Protein AF-A0A381V690-F1 (afdb_monomer)

pLDDT: mean 87.88, std 11.28, range [45.25, 98.5]

Mean predicted aligned error: 13.83 Å

Foldseek 3Di:
DPPDPDWFEFEDADQCVPPFQVVVVVLVVRCVVTQAYEYEHEAAVDQDPVRPDGLVRNVVNVCVVQCVPQPPRYDYDYDYHDDDDDDDPPPVDDDDDDDDDPVSVVRRVVVVCVVVVPDPDDDPAALVNLCVVQVHAFFEEAEAAAAQLCLVVVLVVVQVVCVVVSAQEDEDDLVVCCVDVLVVADPDPVSLLVSLLVLLQVSQVCRSSGYHYRYRDHQQDPVSVVNSCVSNPPRDAYEYRDADPVLSLVRPVPCVNVCVVVVNDPPHYPRNHDRDDDPDGNHYHHRND

Structure (mmCIF, N/CA/C/O backbone):
data_AF-A0A381V690-F1
#
_entry.id   AF-A0A381V690-F1
#
loop_
_atom_site.group_PDB
_atom_site.id
_atom_site.type_symbol
_atom_site.label_atom_id
_atom_site.label_alt_id
_atom_site.label_comp_id
_atom_site.label_asym_id
_atom_site.label_entity_id
_atom_site.label_seq_id
_atom_site.pdbx_PDB_ins_code
_atom_site.Cartn_x
_atom_site.Cartn_y
_atom_site.Cartn_z
_atom_site.occupancy
_atom_site.B_iso_or_equiv
_atom_site.auth_seq_id
_atom_site.auth_comp_id
_atom_site.auth_asym_id
_atom_site.auth_atom_id
_atom_site.pdbx_PDB_model_num
ATOM 1 N N . MET A 1 1 ? 28.460 46.018 32.073 1.00 45.72 1 MET A N 1
ATOM 2 C CA . MET A 1 1 ? 28.620 44.662 31.496 1.00 45.72 1 MET A CA 1
ATOM 3 C C . MET A 1 1 ? 27.616 44.509 30.361 1.00 45.72 1 MET A C 1
ATOM 5 O O . MET A 1 1 ? 26.427 44.658 30.616 1.00 45.72 1 MET A O 1
ATOM 9 N N . LYS A 1 2 ? 28.062 44.313 29.111 1.00 45.25 2 LYS A N 1
ATOM 10 C CA . LYS A 1 2 ? 27.148 44.039 27.985 1.00 45.25 2 LYS A CA 1
ATOM 11 C C . LYS A 1 2 ? 26.461 42.696 28.261 1.00 45.25 2 LYS A C 1
ATOM 13 O O . LYS A 1 2 ? 27.158 41.700 28.427 1.00 45.25 2 LYS A O 1
ATOM 18 N N . LYS A 1 3 ? 25.126 42.669 28.359 1.00 48.75 3 LYS A N 1
ATOM 19 C CA . LYS A 1 3 ? 24.365 41.410 28.405 1.00 48.75 3 LYS A CA 1
ATOM 20 C C . LYS A 1 3 ? 24.669 40.648 27.113 1.00 48.75 3 LYS A C 1
ATOM 22 O O . LYS A 1 3 ? 24.353 41.141 26.034 1.00 48.75 3 LYS A O 1
ATOM 27 N N . VAL A 1 4 ? 25.321 39.493 27.223 1.00 55.06 4 VAL A N 1
ATOM 28 C CA . VAL A 1 4 ? 25.495 38.568 26.098 1.00 55.06 4 VAL A CA 1
ATOM 29 C C . VAL A 1 4 ? 24.091 38.132 25.680 1.00 55.06 4 VAL A C 1
ATOM 31 O O . VAL A 1 4 ? 23.336 37.631 26.512 1.00 55.06 4 VAL A O 1
ATOM 34 N N . LYS A 1 5 ? 23.702 38.398 24.428 1.00 61.75 5 LYS A N 1
ATOM 35 C CA . LYS A 1 5 ? 22.426 37.920 23.883 1.00 61.75 5 LYS A CA 1
ATOM 36 C C . LYS A 1 5 ? 22.483 36.390 23.890 1.00 61.75 5 LYS A C 1
ATOM 38 O O . LYS A 1 5 ? 23.339 35.815 23.224 1.00 61.75 5 LYS A O 1
ATOM 43 N N . GLN A 1 6 ? 21.617 35.747 24.667 1.00 69.56 6 GLN A N 1
ATOM 44 C CA . GLN A 1 6 ? 21.503 34.293 24.666 1.00 69.56 6 GLN A CA 1
ATOM 45 C C . GLN A 1 6 ? 20.861 33.878 23.339 1.00 69.56 6 GLN A C 1
ATOM 47 O O . GLN A 1 6 ? 19.738 34.281 23.042 1.00 69.56 6 GLN A O 1
ATOM 52 N N . ILE A 1 7 ? 21.617 33.165 22.508 1.00 81.94 7 ILE A N 1
ATOM 53 C CA . ILE A 1 7 ? 21.144 32.668 21.216 1.00 81.94 7 ILE A CA 1
ATOM 54 C C . ILE A 1 7 ? 20.331 31.404 21.485 1.00 81.94 7 ILE A C 1
ATOM 56 O O . ILE A 1 7 ? 20.820 30.480 22.135 1.00 81.94 7 ILE A O 1
ATOM 60 N N . ASN A 1 8 ? 19.094 31.368 20.995 1.00 89.25 8 ASN A N 1
ATOM 61 C CA . ASN A 1 8 ? 18.273 30.165 21.054 1.00 89.25 8 ASN A CA 1
ATOM 62 C C . ASN A 1 8 ? 18.828 29.141 20.060 1.00 89.25 8 ASN A C 1
ATOM 64 O O . ASN A 1 8 ? 18.969 29.459 18.878 1.00 89.25 8 ASN A O 1
ATOM 68 N N . THR A 1 9 ? 19.103 27.927 20.533 1.00 93.12 9 THR A N 1
ATOM 69 C CA . THR A 1 9 ? 19.701 26.851 19.735 1.00 93.12 9 THR A CA 1
ATOM 70 C C . THR A 1 9 ? 18.839 25.599 19.829 1.00 93.12 9 THR A C 1
ATOM 72 O O . THR A 1 9 ? 18.513 25.155 20.930 1.00 93.12 9 THR A O 1
ATOM 75 N N . SER A 1 10 ? 18.491 25.016 18.685 1.00 95.19 10 SER A N 1
ATOM 76 C CA . SER A 1 10 ? 17.874 23.690 18.613 1.00 95.19 10 SER A CA 1
ATOM 77 C C . SER A 1 10 ? 18.953 22.620 18.502 1.00 95.19 10 SER A C 1
ATOM 79 O O . SER A 1 10 ? 19.970 22.837 17.853 1.00 95.19 10 SER A O 1
ATOM 81 N N . LEU A 1 11 ? 18.732 21.461 19.114 1.00 94.50 11 LEU A N 1
ATOM 82 C CA . LEU A 1 11 ? 19.634 20.314 19.033 1.00 94.50 11 LEU A CA 1
ATOM 83 C C . LEU A 1 11 ? 18.943 19.189 18.265 1.00 94.50 11 LEU A C 1
ATOM 85 O O . LEU A 1 11 ? 17.850 18.770 18.643 1.00 94.50 11 LEU A O 1
ATOM 89 N N . ILE A 1 12 ? 19.595 18.691 17.217 1.00 94.06 12 ILE A N 1
ATOM 90 C CA . ILE A 1 12 ? 19.218 17.442 16.549 1.00 94.06 12 ILE A CA 1
ATOM 91 C C . ILE A 1 12 ? 20.311 16.406 16.808 1.00 94.06 12 ILE A C 1
ATOM 93 O O . ILE A 1 12 ? 21.493 16.716 16.694 1.00 94.06 12 ILE A O 1
ATOM 97 N N . ILE A 1 13 ? 19.934 15.182 17.182 1.00 91.81 13 ILE A N 1
ATOM 98 C CA . ILE A 1 13 ? 20.881 14.093 17.473 1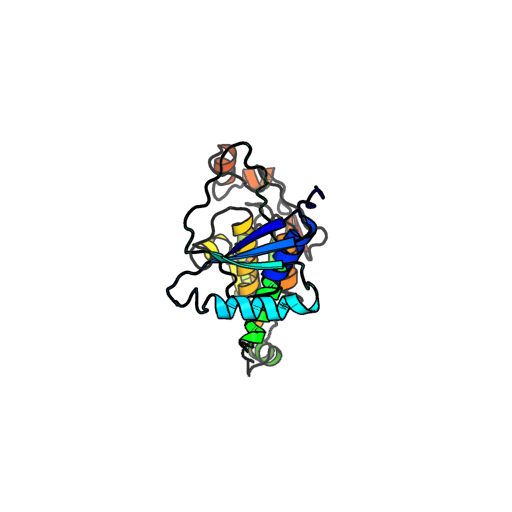.00 91.81 13 ILE A CA 1
ATOM 99 C C . ILE A 1 13 ? 20.544 12.899 16.588 1.00 91.81 13 ILE A C 1
ATOM 101 O O . ILE A 1 13 ? 19.388 12.491 16.509 1.00 91.81 13 ILE A O 1
ATOM 105 N N . GLY A 1 14 ? 21.553 12.314 15.952 1.00 89.06 14 GLY A N 1
ATOM 106 C CA . GLY A 1 14 ? 21.363 11.176 15.065 1.00 89.06 14 GLY A CA 1
ATOM 107 C C . GLY A 1 14 ? 22.682 10.600 14.570 1.00 89.06 14 GLY A C 1
ATOM 108 O O . GLY A 1 14 ? 23.760 11.091 14.894 1.00 89.06 14 GLY A O 1
ATOM 109 N N . ARG A 1 15 ? 22.594 9.521 13.789 1.00 87.19 15 ARG A N 1
ATOM 110 C CA . ARG A 1 15 ? 23.756 8.979 13.065 1.00 87.19 15 ARG A CA 1
ATOM 111 C C . ARG A 1 15 ? 24.068 9.820 11.833 1.00 87.19 15 ARG A C 1
ATOM 113 O O . ARG A 1 15 ? 25.232 10.066 11.561 1.00 87.19 15 ARG A O 1
ATOM 120 N N . TRP A 1 16 ? 23.020 10.263 11.132 1.00 89.25 16 TRP A N 1
ATOM 121 C CA . TRP A 1 16 ? 23.112 11.090 9.925 1.00 89.25 16 TRP A CA 1
ATOM 122 C C . TRP A 1 16 ? 23.849 10.416 8.754 1.00 89.25 16 TRP A C 1
ATOM 124 O O . TRP A 1 16 ? 24.435 11.101 7.925 1.00 89.25 16 TRP A O 1
ATOM 134 N N . GLN A 1 17 ? 23.813 9.077 8.683 1.00 82.69 17 GLN A N 1
ATOM 135 C CA . GLN A 1 17 ? 24.575 8.278 7.714 1.00 82.69 17 GLN A CA 1
ATOM 136 C C . GLN A 1 17 ? 23.666 7.463 6.779 1.00 82.69 17 GLN A C 1
ATOM 138 O O . GLN A 1 17 ? 22.954 6.586 7.278 1.00 82.69 17 GLN A O 1
ATOM 143 N N . PRO A 1 18 ? 23.722 7.675 5.448 1.00 82.69 18 PRO A N 1
ATOM 144 C CA . PRO A 1 18 ? 24.329 8.830 4.766 1.00 82.69 18 PRO A CA 1
ATOM 145 C C . PRO A 1 18 ? 23.520 10.124 4.983 1.00 82.69 18 PRO A C 1
ATOM 147 O O . PRO A 1 18 ? 22.319 10.067 5.271 1.00 82.69 18 PRO A O 1
ATOM 150 N N . TRP A 1 19 ? 24.140 11.298 4.805 1.00 86.56 19 TRP A N 1
ATOM 151 C CA . TRP A 1 19 ? 23.397 12.564 4.833 1.00 86.56 19 TRP A CA 1
ATOM 152 C C . TRP A 1 19 ? 22.547 12.730 3.561 1.00 86.56 19 TRP A C 1
ATOM 154 O O . TRP A 1 19 ? 23.005 12.502 2.434 1.00 86.56 19 TRP A O 1
ATOM 164 N N . HIS A 1 20 ? 21.280 13.117 3.728 1.00 83.50 20 HIS A N 1
ATOM 165 C CA . HIS A 1 20 ? 20.285 13.146 2.655 1.00 83.50 20 HIS A CA 1
ATOM 166 C C . HIS A 1 20 ? 19.192 14.193 2.918 1.00 83.50 20 HIS A C 1
ATOM 168 O O . HIS A 1 20 ? 19.053 14.689 4.036 1.00 83.50 20 HIS A O 1
ATOM 174 N N . ASP A 1 21 ? 18.330 14.442 1.932 1.00 81.50 21 ASP A N 1
ATOM 175 C CA . ASP A 1 21 ? 17.325 15.516 1.953 1.00 81.50 21 ASP A CA 1
ATOM 176 C C . ASP A 1 21 ? 16.357 15.455 3.141 1.00 81.50 21 ASP A C 1
ATOM 178 O O . ASP A 1 21 ? 16.061 16.477 3.749 1.00 81.50 21 ASP A O 1
ATOM 182 N N . GLY A 1 22 ? 15.929 14.262 3.564 1.00 81.12 22 GLY A N 1
ATOM 183 C CA . GLY A 1 22 ? 15.134 14.124 4.794 1.00 81.12 22 GLY A CA 1
ATOM 184 C C . GLY A 1 22 ? 15.828 14.673 6.055 1.00 81.12 22 GLY A C 1
ATOM 185 O O . GLY A 1 22 ? 15.182 15.314 6.881 1.00 81.12 22 GLY A O 1
ATOM 186 N N . HIS A 1 23 ? 17.148 14.499 6.192 1.00 89.69 23 HIS A N 1
ATOM 187 C CA . HIS A 1 23 ? 17.914 15.090 7.292 1.00 89.69 23 HIS A CA 1
ATOM 188 C C . HIS A 1 23 ? 18.041 16.612 7.139 1.00 89.69 23 HIS A C 1
ATOM 190 O O . HIS A 1 23 ? 17.959 17.341 8.127 1.00 89.69 23 HIS A O 1
ATOM 196 N N . ARG A 1 24 ? 18.167 17.103 5.900 1.00 90.38 24 ARG A N 1
ATOM 197 C CA . ARG A 1 24 ? 18.183 18.535 5.573 1.00 90.38 24 ARG A CA 1
ATOM 198 C C . ARG A 1 24 ? 16.865 19.226 5.932 1.00 90.38 24 ARG A C 1
ATOM 200 O O . ARG A 1 24 ? 16.872 20.331 6.470 1.00 90.38 24 ARG A O 1
ATOM 207 N N . GLU A 1 25 ? 15.729 18.575 5.704 1.00 87.81 25 GLU A N 1
ATOM 208 C CA . GLU A 1 25 ? 14.421 19.099 6.113 1.00 87.81 25 GLU A CA 1
ATOM 209 C C . GLU A 1 25 ? 14.247 19.087 7.640 1.00 87.81 25 GLU A C 1
ATOM 211 O O . GLU A 1 25 ? 13.713 20.044 8.205 1.00 87.81 25 GLU A O 1
ATOM 216 N N . LEU A 1 26 ? 14.792 18.085 8.339 1.00 89.69 26 LEU A N 1
ATOM 217 C CA . LEU A 1 26 ? 14.883 18.099 9.804 1.00 89.69 26 LEU A CA 1
ATOM 218 C C . LEU A 1 26 ? 15.743 19.236 10.332 1.00 89.69 26 LEU A C 1
ATOM 220 O O . LEU A 1 26 ? 15.347 19.916 11.280 1.00 89.69 26 LEU A O 1
ATOM 224 N N . PHE A 1 27 ? 16.874 19.491 9.685 1.00 94.44 27 PHE A N 1
ATOM 225 C CA . PHE A 1 27 ? 17.704 20.645 9.974 1.00 94.44 27 PHE A CA 1
ATOM 226 C C . PHE A 1 27 ? 16.929 21.962 9.800 1.00 94.44 27 PHE A C 1
ATOM 228 O O . PHE A 1 27 ? 16.914 22.783 10.716 1.00 94.44 27 PHE A O 1
ATOM 235 N N . LYS A 1 28 ? 16.217 22.152 8.681 1.00 91.44 28 LYS A N 1
ATOM 236 C CA . LYS A 1 28 ? 15.400 23.356 8.443 1.00 91.44 28 LYS A CA 1
ATOM 237 C C . LYS A 1 28 ? 14.268 23.501 9.458 1.00 91.44 28 LYS A C 1
ATOM 239 O O . LYS A 1 28 ? 14.017 24.604 9.938 1.00 91.44 28 LYS A O 1
ATOM 244 N N . ALA A 1 29 ? 13.613 22.402 9.828 1.00 89.25 29 ALA A N 1
ATOM 245 C CA . ALA A 1 29 ? 12.581 22.398 10.859 1.00 89.25 29 ALA A CA 1
ATOM 246 C C . ALA A 1 29 ? 13.151 22.774 12.239 1.00 89.25 29 ALA A C 1
ATOM 248 O O . ALA A 1 29 ? 12.518 23.516 12.991 1.00 89.25 29 ALA A O 1
ATOM 249 N N . ALA A 1 30 ? 14.350 22.304 12.583 1.00 91.94 30 ALA A N 1
ATOM 250 C CA . ALA A 1 30 ? 15.040 22.726 13.799 1.00 91.94 30 ALA A CA 1
ATOM 251 C C . ALA A 1 30 ? 15.415 24.217 13.731 1.00 91.94 30 ALA A C 1
ATOM 253 O O . ALA A 1 30 ? 15.149 24.970 14.666 1.00 91.94 30 ALA A O 1
ATOM 254 N N . LEU A 1 31 ? 15.941 24.673 12.594 1.00 93.50 31 LEU A N 1
ATOM 255 C CA . LEU A 1 31 ? 16.313 26.070 12.379 1.00 93.50 31 LEU A CA 1
ATOM 256 C C . LEU A 1 31 ? 15.100 27.010 12.371 1.00 93.50 31 LEU A C 1
ATOM 258 O O . LEU A 1 31 ? 15.224 28.172 12.726 1.00 93.50 31 LEU A O 1
ATOM 262 N N . SER A 1 32 ? 13.898 26.538 12.036 1.00 90.69 32 SER A N 1
ATOM 263 C CA . SER A 1 32 ? 12.692 27.368 12.132 1.00 90.69 32 SER A CA 1
ATOM 264 C C . SER A 1 32 ? 12.254 27.634 13.581 1.00 90.69 32 SER A C 1
ATOM 266 O O . SER A 1 32 ? 11.396 28.484 13.811 1.00 90.69 32 SER A O 1
ATOM 268 N N . ARG A 1 33 ? 12.791 26.890 14.559 1.00 89.75 33 ARG A N 1
ATOM 269 C CA . ARG A 1 33 ? 12.447 26.983 15.993 1.00 89.75 33 ARG A CA 1
ATOM 270 C C . ARG A 1 33 ? 13.475 27.763 16.810 1.00 89.75 33 ARG A C 1
ATOM 272 O O . ARG A 1 33 ? 13.203 28.120 17.956 1.00 89.75 33 ARG A O 1
ATOM 279 N N . ALA A 1 34 ? 14.646 28.018 16.238 1.00 90.56 34 ALA A N 1
ATOM 280 C CA . ALA A 1 34 ? 15.798 28.580 16.923 1.00 90.56 34 ALA A CA 1
ATOM 281 C C . ALA A 1 34 ? 16.630 29.461 15.983 1.00 90.56 34 ALA A C 1
ATOM 283 O O . ALA A 1 34 ? 16.462 29.449 14.775 1.00 90.56 34 ALA A O 1
ATOM 284 N N . GLU A 1 35 ? 17.553 30.250 16.525 1.00 92.00 35 GLU A N 1
ATOM 285 C CA . GLU A 1 35 ? 18.444 31.072 15.695 1.00 92.00 35 GLU A CA 1
ATOM 286 C C . GLU A 1 35 ? 19.584 30.238 15.082 1.00 92.00 35 GLU A C 1
ATOM 288 O O . GLU A 1 35 ? 20.140 30.626 14.048 1.00 92.00 35 GLU A O 1
ATOM 293 N N . ARG A 1 36 ? 19.928 29.110 15.724 1.00 95.56 36 ARG A N 1
ATOM 294 C CA . ARG A 1 36 ? 20.971 28.164 15.309 1.00 95.56 36 ARG A CA 1
ATOM 295 C C . ARG A 1 36 ? 20.566 26.712 15.568 1.00 95.56 36 ARG A C 1
ATOM 297 O O . ARG A 1 36 ? 19.718 26.441 16.419 1.00 95.56 36 ARG A O 1
ATOM 304 N N . VAL A 1 37 ? 21.232 25.783 14.886 1.00 97.00 37 VAL A N 1
ATOM 305 C CA . VAL A 1 37 ? 21.084 24.338 15.098 1.00 97.00 37 VAL A CA 1
ATOM 306 C C . VAL A 1 37 ? 22.422 23.708 15.472 1.00 97.00 37 VAL A C 1
ATOM 308 O O . VAL A 1 37 ? 23.403 23.818 14.746 1.00 97.00 37 VAL A O 1
ATOM 311 N N . LEU A 1 38 ? 22.450 23.007 16.597 1.00 97.12 38 LEU A N 1
ATOM 312 C CA . LEU A 1 38 ? 23.537 22.118 16.974 1.00 97.12 38 LEU A CA 1
ATOM 313 C C . LEU A 1 38 ? 23.228 20.722 16.417 1.00 97.12 38 LEU A C 1
ATOM 315 O O . LEU A 1 38 ? 22.208 20.125 16.764 1.00 97.12 38 LEU A O 1
ATOM 319 N N . ILE A 1 39 ? 24.084 20.216 15.533 1.00 96.88 39 ILE A N 1
ATOM 320 C CA . ILE A 1 39 ? 23.944 18.908 14.890 1.00 96.88 39 ILE A CA 1
ATOM 321 C C . ILE A 1 39 ? 24.850 17.922 15.622 1.00 96.88 39 ILE A C 1
ATOM 323 O O . ILE A 1 39 ? 26.068 17.919 15.455 1.00 96.88 39 ILE A O 1
ATOM 327 N N . GLY A 1 40 ? 24.245 17.086 16.459 1.00 95.44 40 GLY A N 1
ATOM 328 C CA . GLY A 1 40 ? 24.926 16.017 17.169 1.00 95.44 40 GLY A CA 1
ATOM 329 C C . GLY A 1 40 ? 25.054 14.765 16.315 1.00 95.44 40 GLY A C 1
ATOM 330 O O . GLY A 1 40 ? 24.054 14.081 16.083 1.00 95.44 40 GLY A O 1
ATOM 331 N N . VAL A 1 41 ? 26.268 14.449 15.871 1.00 93.06 41 VAL A N 1
ATOM 332 C CA . VAL A 1 41 ? 26.575 13.236 15.102 1.00 93.06 41 VAL A CA 1
ATOM 333 C C . VAL A 1 41 ? 27.061 12.160 16.060 1.00 93.06 41 VAL A C 1
ATOM 335 O O . VAL A 1 41 ? 28.080 12.324 16.727 1.00 93.06 41 VAL A O 1
ATOM 338 N N . ARG A 1 42 ? 26.327 11.054 16.144 1.00 88.56 42 ARG A N 1
ATOM 339 C CA . ARG A 1 42 ? 26.668 9.944 17.032 1.00 88.56 42 ARG A CA 1
ATOM 340 C C . ARG A 1 42 ? 27.790 9.090 16.437 1.00 88.56 42 ARG A C 1
ATOM 342 O O . ARG A 1 42 ? 27.569 8.408 15.439 1.00 88.56 42 ARG A O 1
ATOM 349 N N . ASP A 1 43 ? 28.939 9.072 17.097 1.00 80.00 43 ASP A N 1
ATOM 350 C CA . ASP A 1 43 ? 30.095 8.239 16.778 1.00 80.00 43 ASP A CA 1
ATOM 351 C C . ASP A 1 43 ? 29.941 6.847 17.410 1.00 80.00 43 ASP A C 1
ATOM 353 O O . ASP A 1 43 ? 29.795 6.698 18.627 1.00 80.00 43 ASP A O 1
ATOM 357 N N . THR A 1 44 ? 29.917 5.809 16.574 1.00 67.56 44 THR A N 1
ATOM 358 C CA . THR A 1 44 ? 29.811 4.414 17.017 1.00 67.56 44 THR A CA 1
ATOM 359 C C . THR A 1 44 ? 31.166 3.726 17.177 1.00 67.56 44 THR A C 1
ATOM 361 O O . THR A 1 44 ? 31.173 2.591 17.648 1.00 67.56 44 THR A O 1
ATOM 364 N N . HIS A 1 45 ? 32.288 4.369 16.814 1.00 64.62 45 HIS A N 1
ATOM 365 C CA . HIS A 1 45 ? 33.674 3.851 16.804 1.00 64.62 45 HIS A CA 1
ATOM 366 C C . HIS A 1 45 ? 33.918 2.519 16.055 1.00 64.62 45 HIS A C 1
ATOM 368 O O . HIS A 1 45 ? 35.064 2.132 15.837 1.00 64.62 45 HIS A O 1
ATOM 374 N N . LEU A 1 46 ? 32.862 1.824 15.637 1.00 62.25 46 LEU A N 1
ATOM 375 C CA . LEU A 1 46 ? 32.861 0.603 14.848 1.00 62.25 46 LEU A CA 1
ATOM 376 C C . LEU A 1 46 ? 32.190 0.919 13.512 1.00 62.25 46 LEU A C 1
ATOM 378 O O . LEU A 1 46 ? 31.023 1.322 13.489 1.00 62.25 46 LEU A O 1
ATOM 382 N N . LEU A 1 47 ? 32.948 0.754 12.427 1.00 67.50 47 LEU A N 1
ATOM 383 C CA . LEU A 1 47 ? 32.410 0.769 11.072 1.00 67.50 47 LEU A CA 1
ATOM 384 C C . LEU A 1 47 ? 31.762 -0.595 10.810 1.00 67.50 47 LEU A C 1
ATOM 386 O O . LEU A 1 47 ? 32.418 -1.630 10.929 1.00 67.50 47 LEU A O 1
ATOM 390 N N . ASP A 1 48 ? 30.474 -0.589 10.486 1.00 70.94 48 ASP A N 1
ATOM 391 C CA . ASP A 1 48 ? 29.702 -1.770 10.092 1.00 70.94 48 ASP A CA 1
ATOM 392 C C . ASP A 1 48 ? 28.789 -1.425 8.905 1.00 70.94 48 ASP A C 1
ATOM 394 O O . ASP A 1 48 ? 28.683 -0.261 8.515 1.00 70.94 48 ASP A O 1
ATOM 398 N N . ASP A 1 49 ? 28.099 -2.417 8.338 1.00 64.94 49 ASP A N 1
ATOM 399 C CA . ASP A 1 49 ? 27.217 -2.216 7.176 1.00 64.94 49 ASP A CA 1
ATOM 400 C C . ASP A 1 49 ? 26.117 -1.157 7.410 1.00 64.94 49 ASP A C 1
ATOM 402 O O . ASP A 1 49 ? 25.549 -0.624 6.458 1.00 64.94 49 ASP A O 1
ATOM 406 N N . LYS A 1 50 ? 25.789 -0.844 8.672 1.00 63.00 50 LYS A N 1
ATOM 407 C CA . LYS A 1 50 ? 24.783 0.158 9.060 1.00 63.00 50 LYS A CA 1
ATOM 408 C C . LYS A 1 50 ? 25.390 1.505 9.467 1.00 63.00 50 LYS A C 1
ATOM 410 O O . LYS A 1 50 ? 24.631 2.458 9.644 1.00 63.00 50 LYS A O 1
ATOM 415 N N . ASN A 1 51 ? 26.705 1.591 9.652 1.00 71.62 51 ASN A N 1
ATOM 416 C CA . ASN A 1 51 ? 27.454 2.797 10.014 1.00 71.62 51 ASN A CA 1
ATOM 417 C C . ASN A 1 51 ? 28.772 2.832 9.219 1.00 71.62 51 ASN A C 1
ATOM 419 O O . ASN A 1 51 ? 29.846 2.630 9.791 1.00 71.62 51 ASN A O 1
ATOM 423 N N . PRO A 1 52 ? 28.709 3.022 7.891 1.00 78.00 52 PRO A N 1
ATOM 424 C CA . PRO A 1 52 ? 29.885 2.891 7.038 1.00 78.00 52 PRO A CA 1
ATOM 425 C C . PRO A 1 52 ? 30.812 4.118 7.067 1.00 78.00 52 PRO A C 1
ATOM 427 O O . PRO A 1 52 ? 31.889 4.055 6.478 1.00 78.00 52 PRO A O 1
ATOM 430 N N . PHE A 1 53 ? 30.431 5.219 7.729 1.00 82.06 53 PHE A N 1
ATOM 431 C CA . PHE A 1 53 ? 31.187 6.474 7.724 1.00 82.06 53 PHE A CA 1
ATOM 432 C C . PHE A 1 53 ? 31.696 6.874 9.114 1.00 82.06 53 PHE A C 1
ATOM 434 O O . PHE A 1 53 ? 31.038 6.675 10.139 1.00 82.06 53 PHE A O 1
ATOM 441 N N . THR A 1 54 ? 32.874 7.495 9.150 1.00 87.00 54 THR A N 1
ATOM 442 C CA . THR A 1 54 ? 33.421 8.126 10.359 1.00 87.00 54 THR A CA 1
ATOM 443 C C . THR A 1 54 ? 32.725 9.457 10.649 1.00 87.00 54 THR A C 1
ATOM 445 O O . THR A 1 54 ? 32.115 10.056 9.763 1.00 87.00 54 THR A O 1
ATOM 448 N N . PHE A 1 55 ? 32.853 9.966 11.880 1.00 89.19 55 PHE A N 1
ATOM 449 C CA . PHE A 1 55 ? 32.353 11.299 12.238 1.00 89.19 55 PHE A CA 1
ATOM 450 C C . PHE A 1 55 ? 32.819 12.388 11.255 1.00 89.19 55 PHE A C 1
ATOM 452 O O . PHE A 1 55 ? 31.997 13.176 10.795 1.00 89.19 55 PHE A O 1
ATOM 459 N N . GLU A 1 56 ? 34.106 12.403 10.894 1.00 90.50 56 GLU A N 1
ATOM 460 C CA . GLU A 1 56 ? 34.656 13.416 9.983 1.00 90.50 56 GLU A CA 1
ATOM 461 C C . GLU A 1 56 ? 34.048 13.320 8.579 1.00 90.50 56 GLU A C 1
ATOM 463 O O . GLU A 1 56 ? 33.701 14.342 7.996 1.00 90.50 56 GLU A O 1
ATOM 468 N N . GLN A 1 57 ? 33.816 12.110 8.061 1.00 89.62 57 GLN A N 1
ATOM 469 C CA . GLN A 1 57 ? 33.168 11.930 6.756 1.00 89.62 57 GLN A CA 1
ATOM 470 C C . GLN A 1 57 ? 31.725 12.445 6.760 1.00 89.62 57 GLN A C 1
ATOM 472 O O . GLN A 1 57 ? 31.307 13.140 5.837 1.00 89.62 57 GLN A O 1
ATOM 477 N N . VAL A 1 58 ? 30.967 12.150 7.818 1.00 90.31 58 VAL A N 1
ATOM 478 C CA . VAL A 1 58 ? 29.589 12.643 7.964 1.00 90.31 58 VAL A CA 1
ATOM 479 C C . VAL A 1 58 ? 29.563 14.157 8.110 1.00 90.31 58 VAL A C 1
ATOM 481 O O . VAL A 1 58 ? 28.743 14.827 7.489 1.00 90.31 58 VAL A O 1
ATOM 484 N N . LYS A 1 59 ? 30.478 14.710 8.908 1.00 93.88 59 LYS A N 1
ATOM 485 C CA . LYS A 1 59 ? 30.633 16.151 9.081 1.00 93.88 59 LYS A CA 1
ATOM 486 C C . LYS A 1 59 ? 30.920 16.838 7.748 1.00 93.88 59 LYS A C 1
ATOM 488 O O . LYS A 1 59 ? 30.251 17.812 7.427 1.00 93.88 59 LYS A O 1
ATOM 493 N N . GLU A 1 60 ? 31.848 16.308 6.953 1.00 93.31 60 GLU A N 1
ATOM 494 C CA . GLU A 1 60 ? 32.145 16.827 5.615 1.00 93.31 60 GLU A CA 1
ATOM 495 C C . GLU A 1 60 ? 30.935 16.765 4.673 1.00 93.31 60 GLU A C 1
ATOM 497 O O . GLU A 1 60 ? 30.738 17.686 3.878 1.00 93.31 60 GLU A O 1
ATOM 502 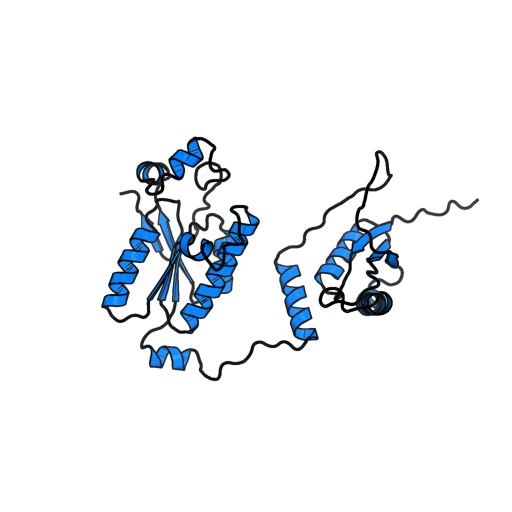N N . GLU A 1 61 ? 30.119 15.707 4.737 1.00 92.44 61 GLU A N 1
ATOM 503 C CA . GLU A 1 61 ? 28.886 15.607 3.945 1.00 92.44 61 GLU A CA 1
ATOM 504 C C . GLU A 1 61 ? 27.851 16.660 4.346 1.00 92.44 61 GLU A C 1
ATOM 506 O O . GLU A 1 61 ? 27.297 17.330 3.471 1.00 92.44 61 GLU A O 1
ATOM 511 N N . ILE A 1 62 ? 27.619 16.827 5.651 1.00 94.44 62 ILE A N 1
ATOM 512 C CA . ILE A 1 62 ? 26.702 17.838 6.189 1.00 94.44 62 ILE A CA 1
ATOM 513 C C . ILE A 1 62 ? 27.192 19.237 5.808 1.00 94.44 62 ILE A C 1
ATOM 515 O O . ILE A 1 62 ? 26.419 20.041 5.288 1.00 94.44 62 ILE A O 1
ATOM 519 N N . ASP A 1 63 ? 28.480 19.524 6.012 1.00 95.06 63 ASP A N 1
ATOM 520 C CA . ASP A 1 63 ? 29.065 20.820 5.671 1.00 95.06 63 ASP A CA 1
ATOM 521 C C . ASP A 1 63 ? 28.949 21.107 4.178 1.00 95.06 63 ASP A C 1
ATOM 523 O O . ASP A 1 63 ? 28.597 22.216 3.784 1.00 95.06 63 ASP A O 1
ATOM 527 N N . ARG A 1 64 ? 29.197 20.114 3.320 1.00 92.88 64 ARG A N 1
ATOM 528 C CA . ARG A 1 64 ? 29.061 20.279 1.870 1.00 92.88 64 ARG A CA 1
ATOM 529 C C . ARG A 1 64 ? 27.637 20.651 1.457 1.00 92.88 64 ARG A C 1
ATOM 531 O O . ARG A 1 64 ? 27.498 21.422 0.515 1.00 92.88 64 ARG A O 1
ATOM 538 N N . ASP A 1 65 ? 26.623 20.115 2.130 1.00 93.00 65 ASP A N 1
ATOM 539 C CA . ASP A 1 65 ? 25.212 20.391 1.837 1.00 93.00 65 ASP A CA 1
ATOM 540 C C . ASP A 1 65 ? 24.718 21.730 2.417 1.00 93.00 65 ASP A C 1
ATOM 542 O O . ASP A 1 65 ? 23.931 22.436 1.786 1.00 93.00 65 ASP A O 1
ATOM 546 N N . LEU A 1 66 ? 25.163 22.096 3.624 1.00 95.38 66 LEU A N 1
ATOM 547 C CA . LEU A 1 66 ? 24.587 23.224 4.362 1.00 95.38 66 LEU A CA 1
ATOM 548 C C . LEU A 1 66 ? 25.370 24.535 4.235 1.00 95.38 66 LEU A C 1
ATOM 550 O O . LEU A 1 66 ? 24.760 25.601 4.340 1.00 95.38 66 LEU A O 1
ATOM 554 N N . LYS A 1 67 ? 26.691 24.495 4.018 1.00 93.69 67 LYS A N 1
ATOM 555 C CA . LYS A 1 67 ? 27.565 25.680 4.140 1.00 93.69 67 LYS A CA 1
ATOM 556 C C . LYS A 1 67 ? 27.187 26.852 3.229 1.00 93.69 67 LYS A C 1
ATOM 558 O O . LYS A 1 67 ? 27.353 28.000 3.633 1.00 93.69 67 LYS A O 1
ATOM 563 N N . ASP A 1 68 ? 26.685 26.572 2.025 1.00 91.38 68 ASP A N 1
ATOM 564 C CA . ASP A 1 68 ? 26.425 27.605 1.016 1.00 91.38 68 ASP A CA 1
ATOM 565 C C . ASP A 1 68 ? 25.136 28.392 1.323 1.00 91.38 68 ASP A C 1
ATOM 567 O O . ASP A 1 68 ? 25.042 29.577 1.008 1.00 91.38 68 ASP A O 1
ATOM 571 N N . GLU A 1 69 ? 24.151 27.759 1.972 1.00 94.50 69 GLU A N 1
ATOM 572 C CA . GLU A 1 69 ? 22.839 28.359 2.274 1.00 94.50 69 GLU A CA 1
ATOM 573 C C . GLU A 1 69 ? 22.699 28.776 3.750 1.00 94.50 69 GLU A C 1
ATOM 575 O O . GLU A 1 69 ? 22.009 29.745 4.069 1.00 94.50 69 GLU A O 1
ATOM 580 N N . PHE A 1 70 ? 23.371 28.075 4.666 1.00 95.19 70 PHE A N 1
ATOM 581 C CA . PHE A 1 70 ? 23.158 28.188 6.112 1.00 95.19 70 PHE A CA 1
ATOM 582 C C . PHE A 1 70 ? 24.424 28.576 6.877 1.00 95.19 70 PHE A C 1
ATOM 584 O O . PHE A 1 70 ? 24.617 28.162 8.024 1.00 95.19 70 PHE A O 1
ATOM 591 N N . LEU A 1 71 ? 25.280 29.394 6.261 1.00 91.44 71 LEU A N 1
ATOM 592 C CA . LEU A 1 71 ? 26.503 29.891 6.885 1.00 91.44 71 LEU A CA 1
ATOM 593 C C . LEU A 1 71 ? 26.215 30.487 8.277 1.00 91.44 71 LEU A C 1
ATOM 595 O O . LEU A 1 71 ? 25.257 31.240 8.469 1.00 91.44 71 LEU A O 1
ATOM 599 N N . ASP A 1 72 ? 27.025 30.104 9.264 1.00 90.94 72 ASP A N 1
ATOM 600 C CA . ASP A 1 72 ? 26.908 30.477 10.682 1.00 90.94 72 ASP A CA 1
ATOM 601 C C . ASP A 1 72 ? 25.604 30.068 11.394 1.00 90.94 72 ASP A C 1
ATOM 603 O O . ASP A 1 72 ? 25.422 30.392 12.575 1.00 90.94 72 ASP A O 1
ATOM 607 N N . LYS A 1 73 ? 24.699 29.326 10.747 1.00 95.88 73 LYS A N 1
ATOM 608 C CA . LYS A 1 73 ? 23.442 28.862 11.357 1.00 95.88 73 LYS A CA 1
ATOM 609 C C . LYS A 1 73 ? 23.568 27.546 12.102 1.00 95.88 73 LYS A C 1
ATOM 611 O O . LYS A 1 73 ? 22.621 27.168 12.791 1.00 95.88 73 LYS A O 1
ATOM 616 N N . TYR A 1 74 ? 24.698 26.859 11.996 1.00 96.88 74 TYR A N 1
ATOM 617 C CA . TYR A 1 74 ? 24.843 25.544 12.591 1.00 96.88 74 TYR A CA 1
ATOM 618 C C . TYR A 1 74 ? 26.245 25.262 13.108 1.00 96.88 74 TYR A C 1
ATOM 620 O O . TYR A 1 74 ? 27.208 25.938 12.755 1.00 96.88 74 TYR A O 1
ATOM 628 N N . GLU A 1 75 ? 26.327 24.265 13.979 1.00 96.44 75 GLU A N 1
ATOM 629 C CA . GLU A 1 75 ? 27.572 23.712 14.496 1.00 96.44 75 GLU A CA 1
ATOM 630 C C . GLU A 1 75 ? 27.431 22.190 14.550 1.00 96.44 75 GLU A C 1
ATOM 632 O O . GLU A 1 75 ? 26.389 21.683 14.968 1.00 96.44 75 GLU A O 1
ATOM 637 N N . ILE A 1 76 ? 28.453 21.459 14.104 1.00 96.19 76 ILE A N 1
ATOM 638 C CA . ILE A 1 76 ? 28.460 19.992 14.101 1.00 96.19 76 ILE A CA 1
ATOM 639 C C . ILE A 1 76 ? 29.348 19.518 15.245 1.00 96.19 76 ILE A C 1
ATOM 641 O O . ILE A 1 76 ? 30.536 19.842 15.281 1.00 96.19 76 ILE A O 1
ATOM 645 N N . ILE A 1 77 ? 28.786 18.728 16.157 1.00 95.19 77 ILE A N 1
ATOM 646 C CA . ILE A 1 77 ? 29.523 18.165 17.290 1.00 95.19 77 ILE A CA 1
ATOM 647 C C . ILE A 1 77 ? 29.454 16.643 17.292 1.00 95.19 77 ILE A C 1
ATOM 649 O O . ILE A 1 77 ? 28.423 16.042 16.980 1.00 95.19 77 ILE A O 1
ATOM 653 N N . SER A 1 78 ? 30.570 16.022 17.666 1.00 92.31 78 SER A N 1
ATOM 654 C CA . SER A 1 78 ? 30.622 14.582 17.886 1.00 92.31 78 SER A CA 1
ATOM 655 C C . SER A 1 78 ? 29.964 14.249 19.218 1.00 92.31 78 SER A C 1
ATOM 657 O O . SER A 1 78 ? 30.273 14.845 20.252 1.00 92.31 78 SER A O 1
ATOM 659 N N . PHE A 1 79 ? 29.056 13.284 19.188 1.00 90.31 79 PHE A N 1
ATOM 660 C CA . PHE A 1 79 ? 28.541 12.630 20.374 1.00 90.31 79 PHE A CA 1
ATOM 661 C C . PHE A 1 79 ? 29.125 11.226 20.458 1.00 90.31 79 PHE A C 1
ATOM 663 O O . PHE A 1 79 ? 29.143 10.526 19.447 1.00 90.31 79 PHE A O 1
ATOM 670 N N . PRO A 1 80 ? 29.508 10.751 21.654 1.00 85.25 80 PRO A N 1
ATOM 671 C CA . PRO A 1 80 ? 29.812 9.339 21.834 1.00 85.25 80 PRO A CA 1
ATOM 672 C C . PRO A 1 80 ? 28.564 8.495 21.545 1.00 85.25 80 PRO A C 1
ATOM 674 O O . PRO A 1 80 ? 27.453 9.014 21.400 1.00 85.25 80 PRO A O 1
ATOM 677 N N . ASN A 1 81 ? 28.713 7.174 21.513 1.00 82.62 81 ASN A N 1
ATOM 678 C CA . ASN A 1 81 ? 27.579 6.276 21.333 1.00 82.62 81 ASN A CA 1
ATOM 679 C C . ASN A 1 81 ? 26.551 6.406 22.482 1.00 82.62 81 ASN A C 1
ATOM 681 O O . ASN A 1 81 ? 26.659 5.747 23.514 1.00 82.62 81 ASN A O 1
ATOM 685 N N . ILE A 1 82 ? 25.538 7.256 22.295 1.00 81.50 82 ILE A N 1
ATOM 686 C CA . ILE A 1 82 ? 24.431 7.442 23.238 1.00 81.50 82 ILE A CA 1
ATOM 687 C C . ILE A 1 82 ? 23.424 6.301 23.080 1.00 81.50 82 ILE A C 1
ATOM 689 O O . ILE A 1 82 ? 22.882 6.079 21.990 1.00 81.50 82 ILE A O 1
ATOM 693 N N . THR A 1 83 ? 23.129 5.627 24.192 1.00 79.69 83 THR A N 1
ATOM 694 C CA . THR A 1 83 ? 22.101 4.579 24.283 1.00 79.69 83 THR A CA 1
ATOM 695 C C . THR A 1 83 ? 20.783 5.081 24.864 1.00 79.69 83 THR A C 1
ATOM 697 O O . THR A 1 83 ? 19.724 4.579 24.500 1.00 79.69 83 THR A O 1
ATOM 700 N N . ASN A 1 84 ? 20.825 6.070 25.760 1.00 84.06 84 ASN A N 1
ATOM 701 C CA . ASN A 1 84 ? 19.658 6.576 26.474 1.00 84.06 84 ASN A CA 1
ATOM 702 C C . ASN A 1 84 ? 19.755 8.097 26.628 1.00 84.06 84 ASN A C 1
ATOM 704 O O . ASN A 1 84 ? 20.796 8.615 27.025 1.00 84.06 84 ASN A O 1
ATOM 708 N N . VAL A 1 85 ? 18.649 8.797 26.368 1.00 86.50 85 VAL A N 1
ATOM 709 C CA . VAL A 1 85 ? 18.478 10.218 26.694 1.00 86.50 85 VAL A CA 1
ATOM 710 C C . VAL A 1 85 ? 17.439 10.304 27.808 1.00 86.50 85 VAL A C 1
ATOM 712 O O . VAL A 1 85 ? 16.283 9.942 27.607 1.00 86.50 85 VAL A O 1
ATOM 715 N N . ILE A 1 86 ? 17.859 10.733 28.997 1.00 88.62 86 ILE A N 1
ATOM 716 C CA . ILE A 1 86 ? 17.005 10.859 30.187 1.00 88.62 86 ILE A CA 1
ATOM 717 C C . ILE A 1 86 ? 16.973 12.335 30.583 1.00 88.62 86 ILE A C 1
ATOM 719 O O . ILE A 1 86 ? 18.021 12.974 30.651 1.00 88.62 86 ILE A O 1
ATOM 723 N N . TYR A 1 87 ? 15.787 12.876 30.854 1.00 88.50 87 TYR A N 1
ATOM 724 C CA . TYR A 1 87 ? 15.588 14.281 31.219 1.00 88.50 87 TYR A CA 1
ATOM 725 C C . TYR A 1 87 ? 14.667 14.414 32.441 1.00 88.50 87 TYR A C 1
ATOM 727 O O . TYR A 1 87 ? 13.834 13.548 32.710 1.00 88.50 87 TYR A O 1
ATOM 735 N N . GLY A 1 88 ? 14.858 15.487 33.213 1.00 89.38 88 GLY A N 1
ATOM 736 C CA . GLY A 1 88 ? 14.112 15.777 34.442 1.00 89.38 88 GLY A CA 1
ATOM 737 C C . GLY A 1 88 ? 12.953 16.760 34.249 1.00 89.38 88 GLY A C 1
ATOM 738 O O . GLY A 1 88 ? 12.576 17.102 33.128 1.00 89.38 88 GLY A O 1
ATOM 739 N N . ARG A 1 89 ? 12.394 17.244 35.365 1.00 87.12 89 ARG A N 1
ATOM 740 C CA . ARG A 1 89 ? 11.441 18.369 35.366 1.00 87.12 89 ARG A CA 1
ATOM 741 C C . ARG A 1 89 ? 12.193 19.693 35.188 1.00 87.12 89 ARG A C 1
ATOM 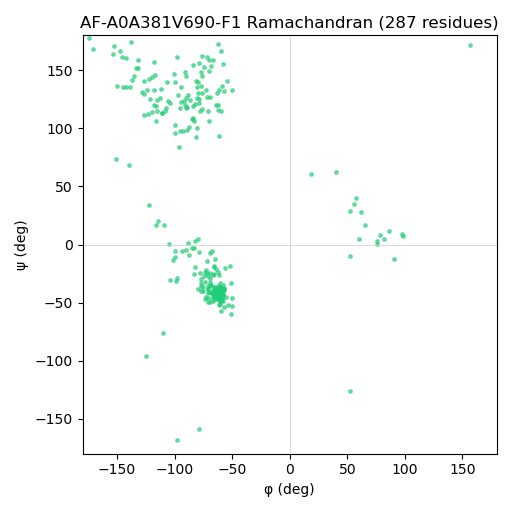743 O O . ARG A 1 89 ? 13.335 19.801 35.620 1.00 87.12 89 ARG A O 1
ATOM 750 N N . ASP A 1 90 ? 11.548 20.670 34.551 1.00 86.69 90 ASP A N 1
ATOM 751 C CA . ASP A 1 90 ? 12.037 22.052 34.395 1.00 86.69 90 ASP A CA 1
ATOM 752 C C . ASP A 1 90 ? 13.423 22.198 33.733 1.00 86.69 90 ASP A C 1
ATOM 754 O O . ASP A 1 90 ? 14.187 23.110 34.034 1.00 86.69 90 ASP A O 1
ATOM 758 N N . VAL A 1 91 ? 13.738 21.327 32.768 1.00 87.50 91 VAL A N 1
ATOM 759 C CA . VAL A 1 91 ? 15.037 21.293 32.060 1.00 87.50 91 VAL A CA 1
ATOM 760 C C . VAL A 1 91 ? 15.318 22.495 31.146 1.00 87.50 91 VAL A C 1
ATOM 762 O O . VAL A 1 91 ? 16.404 22.600 30.585 1.00 87.50 91 VAL A O 1
ATOM 765 N N . GLY A 1 92 ? 14.356 23.405 30.973 1.00 85.56 92 GLY A N 1
ATOM 766 C CA . GLY A 1 92 ? 14.531 24.629 30.184 1.00 85.56 92 GLY A CA 1
ATOM 767 C C . GLY A 1 92 ? 14.518 24.440 28.660 1.00 85.56 92 GLY A C 1
ATOM 768 O O . GLY A 1 92 ? 14.680 25.420 27.938 1.00 85.56 92 GLY A O 1
ATOM 769 N N . TYR A 1 93 ? 14.284 23.221 28.160 1.00 86.69 93 TYR A N 1
ATOM 770 C CA . TYR A 1 93 ? 14.096 22.914 26.738 1.00 86.69 93 TYR A CA 1
ATOM 771 C C . TYR A 1 93 ? 12.859 22.036 26.504 1.00 86.69 93 TYR A C 1
ATOM 773 O O . TYR A 1 93 ? 12.368 21.366 27.414 1.00 86.69 93 TYR A O 1
ATOM 781 N N . LYS A 1 94 ? 12.346 22.050 25.269 1.00 85.12 94 LYS A N 1
ATOM 782 C CA . LYS A 1 94 ? 11.259 21.173 24.814 1.00 85.12 94 LYS A CA 1
ATOM 783 C C . LYS A 1 94 ? 11.830 20.011 24.011 1.00 85.12 94 LYS A C 1
ATOM 785 O O . LYS A 1 94 ? 12.819 20.180 23.304 1.00 85.12 94 LYS A O 1
ATOM 790 N N . ILE A 1 95 ? 11.181 18.857 24.112 1.00 85.94 95 ILE A N 1
ATOM 791 C CA . ILE A 1 95 ? 11.457 17.696 23.267 1.00 85.94 95 ILE A CA 1
ATOM 792 C C . ILE A 1 95 ? 10.314 17.599 22.268 1.00 85.94 95 ILE A C 1
ATOM 794 O O . ILE A 1 95 ? 9.149 17.548 22.660 1.00 85.94 95 ILE A O 1
ATOM 798 N N . GLU A 1 96 ? 10.659 17.613 20.988 1.00 83.81 96 GLU A N 1
ATOM 799 C CA . GLU A 1 96 ? 9.707 17.552 19.887 1.00 83.81 96 GLU A CA 1
ATOM 800 C C . GLU A 1 96 ? 10.121 16.435 18.936 1.00 83.81 96 GLU A C 1
ATOM 802 O O . GLU A 1 96 ? 11.277 16.354 18.522 1.00 83.81 96 GLU A O 1
ATOM 807 N N . GLU A 1 97 ? 9.162 15.586 18.584 1.00 80.62 97 GLU A N 1
ATOM 808 C CA . GLU A 1 97 ? 9.310 14.636 17.491 1.00 80.62 97 GLU A CA 1
ATOM 809 C C . GLU A 1 97 ? 8.825 15.305 16.203 1.00 80.62 97 GLU A C 1
ATOM 811 O O . GLU A 1 97 ? 7.712 15.834 16.142 1.00 80.62 97 GLU A O 1
ATOM 816 N N . VAL A 1 98 ? 9.672 15.307 15.175 1.00 77.00 98 VAL A N 1
ATOM 817 C CA . VAL A 1 98 ? 9.333 15.834 13.852 1.00 77.00 98 VAL A CA 1
ATOM 818 C C . VAL A 1 98 ? 9.261 14.654 12.894 1.00 77.00 98 VAL A C 1
ATOM 820 O O . VAL A 1 98 ? 10.275 14.017 12.622 1.00 77.00 98 VAL A O 1
ATOM 823 N N . SER A 1 99 ? 8.062 14.365 12.394 1.00 63.53 99 SER A N 1
ATOM 824 C CA . SER A 1 99 ? 7.841 13.394 11.322 1.00 63.53 99 SER A CA 1
ATOM 825 C C . SER A 1 99 ? 7.680 14.121 9.990 1.00 63.53 99 SER A C 1
ATOM 827 O O . SER A 1 99 ? 7.051 15.180 9.915 1.00 63.53 99 SER A O 1
ATOM 829 N N . PHE A 1 100 ? 8.262 13.560 8.933 1.00 67.69 100 PHE A N 1
ATOM 830 C CA . PHE A 1 100 ? 8.097 14.054 7.568 1.00 67.69 100 PHE A CA 1
ATOM 831 C C . PHE A 1 100 ? 7.033 13.240 6.837 1.00 67.69 100 PHE A C 1
ATOM 833 O O . PHE A 1 100 ? 6.671 12.143 7.254 1.00 67.69 100 PHE A O 1
ATOM 840 N N . SER A 1 101 ? 6.504 13.794 5.747 1.00 61.00 101 SER A N 1
ATOM 841 C CA . SER A 1 101 ? 5.598 13.052 4.874 1.00 61.00 101 SER A CA 1
ATOM 842 C C . SER A 1 101 ? 6.341 11.928 4.142 1.00 61.00 101 SER A C 1
ATOM 844 O O . SER A 1 101 ? 7.524 12.063 3.820 1.00 61.00 101 SER A O 1
ATOM 846 N N . ASP A 1 102 ? 5.611 10.870 3.770 1.00 56.59 102 ASP A N 1
ATOM 847 C CA . ASP A 1 102 ? 6.108 9.736 2.966 1.00 56.59 102 ASP A CA 1
ATOM 848 C C . ASP A 1 102 ? 6.807 10.163 1.652 1.00 56.59 102 ASP A C 1
ATOM 850 O O . ASP A 1 102 ? 7.515 9.381 1.017 1.00 56.59 102 ASP A O 1
ATOM 854 N N . GLU A 1 103 ? 6.573 11.394 1.184 1.00 55.06 103 GLU A N 1
ATOM 855 C CA . GLU A 1 103 ? 7.178 11.947 -0.029 1.00 55.06 103 GLU A CA 1
ATOM 856 C C . GLU A 1 103 ? 8.648 12.338 0.173 1.00 55.06 103 GLU A C 1
ATOM 858 O O . GLU A 1 103 ? 9.469 12.050 -0.697 1.00 55.06 103 GLU A O 1
ATOM 863 N N . ILE A 1 104 ? 9.004 12.916 1.325 1.00 59.69 104 ILE A N 1
ATOM 864 C CA . ILE A 1 104 ? 10.380 13.344 1.636 1.00 59.69 104 ILE A CA 1
ATOM 865 C C . ILE A 1 104 ? 11.283 12.123 1.870 1.00 59.69 104 ILE A C 1
ATOM 867 O O . ILE A 1 104 ? 12.420 12.083 1.397 1.00 59.69 104 ILE A O 1
ATOM 871 N N . GLU A 1 105 ? 10.763 11.081 2.523 1.00 58.22 105 GLU A N 1
ATOM 872 C CA . GLU A 1 105 ? 11.486 9.815 2.705 1.00 58.22 105 GLU A CA 1
ATOM 873 C C . GLU A 1 105 ? 11.760 9.106 1.368 1.00 58.22 105 GLU A C 1
ATOM 875 O O . GLU A 1 105 ? 12.852 8.578 1.145 1.00 58.22 105 GLU A O 1
ATOM 880 N N . LYS A 1 106 ? 10.803 9.145 0.428 1.00 59.59 106 LYS A N 1
ATOM 881 C CA . LYS A 1 106 ? 10.985 8.597 -0.928 1.00 59.59 106 LYS A CA 1
ATOM 882 C C . LYS A 1 106 ? 12.021 9.363 -1.744 1.00 59.59 106 LYS A C 1
ATOM 884 O O . LYS A 1 106 ? 12.774 8.723 -2.481 1.00 59.59 106 LYS A O 1
ATOM 889 N N . ILE A 1 107 ? 12.058 10.693 -1.635 1.00 61.31 107 ILE A N 1
ATOM 890 C CA . ILE A 1 107 ? 13.070 11.534 -2.295 1.00 61.31 107 ILE A CA 1
ATOM 891 C C . ILE A 1 107 ? 14.455 11.153 -1.772 1.00 61.31 107 ILE A C 1
ATOM 893 O O . ILE A 1 107 ? 15.289 10.723 -2.562 1.00 61.31 107 ILE A O 1
ATOM 897 N N . SER A 1 108 ? 14.637 11.126 -0.447 1.00 62.34 108 SER A N 1
ATOM 898 C CA . SER A 1 108 ? 15.882 10.678 0.191 1.00 62.34 108 SER A CA 1
ATOM 899 C C . SER A 1 108 ? 16.361 9.318 -0.335 1.00 62.34 108 SER A C 1
ATOM 901 O O . SER A 1 108 ? 17.484 9.198 -0.822 1.00 62.34 108 SER A O 1
ATOM 903 N N . ALA A 1 109 ? 15.499 8.296 -0.322 1.00 59.41 109 ALA A N 1
ATOM 904 C CA . ALA A 1 109 ? 15.862 6.968 -0.815 1.00 59.41 109 ALA A CA 1
ATOM 905 C C . ALA A 1 109 ? 16.216 6.967 -2.315 1.00 59.41 109 ALA A C 1
ATOM 907 O O . ALA A 1 109 ? 17.098 6.225 -2.752 1.00 59.41 109 ALA A O 1
ATOM 908 N N . THR A 1 110 ? 15.534 7.788 -3.114 1.00 59.81 110 THR A N 1
ATOM 909 C CA . THR A 1 110 ? 15.787 7.919 -4.555 1.00 59.81 110 THR A CA 1
ATOM 910 C C . THR A 1 110 ? 17.107 8.635 -4.828 1.00 59.81 110 THR A C 1
ATOM 912 O O . THR A 1 110 ? 17.868 8.195 -5.688 1.00 59.81 110 THR A O 1
ATOM 915 N N . ASP A 1 111 ? 17.424 9.688 -4.082 1.00 60.06 111 ASP A N 1
ATOM 916 C CA . ASP A 1 111 ? 18.670 10.434 -4.239 1.00 60.06 111 ASP A CA 1
ATOM 917 C C . ASP A 1 111 ? 19.870 9.664 -3.695 1.00 60.06 111 ASP A C 1
ATOM 919 O O . ASP A 1 111 ? 20.941 9.709 -4.297 1.00 60.06 111 ASP A O 1
ATOM 923 N N . ILE A 1 112 ? 19.684 8.859 -2.645 1.00 64.31 112 ILE A N 1
ATOM 924 C CA . ILE A 1 112 ? 20.673 7.862 -2.216 1.00 64.31 112 ILE A CA 1
ATOM 925 C C . ILE A 1 112 ? 20.928 6.859 -3.345 1.00 64.31 112 ILE A C 1
ATOM 927 O O . ILE A 1 112 ? 22.082 6.628 -3.693 1.00 64.31 112 ILE A O 1
ATOM 931 N N . ARG A 1 113 ? 19.885 6.301 -3.976 1.00 61.09 113 ARG A N 1
ATOM 932 C CA . ARG A 1 113 ? 20.056 5.387 -5.121 1.00 61.09 113 ARG A CA 1
ATOM 933 C C . ARG A 1 113 ? 20.791 6.052 -6.280 1.00 61.09 113 ARG A C 1
ATOM 935 O O . ARG A 1 113 ? 21.705 5.442 -6.817 1.00 61.09 113 ARG A O 1
ATOM 942 N N . LYS A 1 114 ? 20.462 7.303 -6.621 1.00 62.09 114 LYS A N 1
ATOM 943 C CA . LYS A 1 114 ? 21.179 8.072 -7.654 1.00 62.09 114 LYS A CA 1
ATOM 944 C C . LYS A 1 114 ? 22.643 8.316 -7.287 1.00 62.09 114 LYS A C 1
ATOM 946 O O . LYS A 1 114 ? 23.507 8.098 -8.127 1.00 62.09 114 LYS A 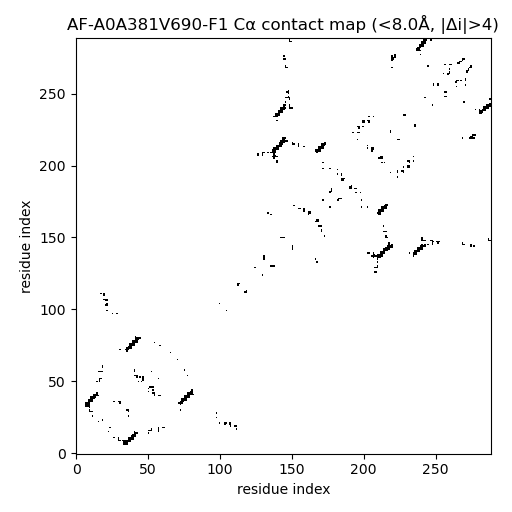O 1
ATOM 951 N N . LYS A 1 115 ? 22.937 8.724 -6.045 1.00 67.38 115 LYS A N 1
ATOM 952 C CA . LYS A 1 115 ? 24.316 8.900 -5.546 1.00 67.38 115 LYS A CA 1
ATOM 953 C C . LYS A 1 115 ? 25.104 7.588 -5.589 1.00 67.38 115 LYS A C 1
ATOM 955 O O . LYS A 1 115 ? 26.282 7.598 -5.923 1.00 67.38 115 LYS A O 1
ATOM 960 N N . LEU A 1 116 ? 24.444 6.468 -5.298 1.00 64.31 116 LEU A N 1
ATOM 961 C CA . LEU A 1 116 ? 25.006 5.119 -5.395 1.00 64.31 116 LEU A CA 1
ATOM 962 C C . LEU A 1 116 ? 24.969 4.545 -6.825 1.00 64.31 116 LEU A C 1
ATOM 964 O O . LEU A 1 116 ? 25.359 3.399 -7.029 1.00 64.31 116 LEU A O 1
ATOM 968 N N . ASN A 1 117 ? 24.503 5.322 -7.809 1.00 62.97 117 ASN A N 1
ATOM 969 C CA . ASN A 1 117 ? 24.324 4.930 -9.208 1.00 62.97 117 ASN A CA 1
ATOM 970 C C . ASN A 1 117 ? 23.494 3.639 -9.406 1.00 62.97 117 ASN A C 1
ATOM 972 O O . ASN A 1 117 ? 23.668 2.907 -10.379 1.00 62.97 117 ASN A O 1
ATOM 976 N N . ILE A 1 118 ? 22.583 3.361 -8.470 1.00 67.31 118 ILE A N 1
ATOM 977 C CA . ILE A 1 118 ? 21.653 2.232 -8.498 1.00 67.31 118 ILE A CA 1
ATOM 978 C C . ILE A 1 118 ? 20.479 2.629 -9.393 1.00 67.31 118 ILE A C 1
ATOM 980 O O . ILE A 1 118 ? 19.511 3.250 -8.943 1.00 67.31 118 ILE A O 1
ATOM 984 N N . ASN A 1 119 ? 20.578 2.280 -10.672 1.00 66.94 119 ASN A N 1
ATOM 985 C CA . ASN A 1 119 ? 19.490 2.435 -11.630 1.00 66.94 119 ASN A CA 1
ATOM 986 C C . ASN A 1 119 ? 18.638 1.156 -11.674 1.00 66.94 119 ASN A C 1
ATOM 988 O O . ASN A 1 119 ? 19.172 0.067 -11.456 1.00 66.94 119 ASN A O 1
ATOM 992 N N . PRO A 1 120 ? 17.324 1.255 -11.945 1.00 68.44 120 PRO A N 1
ATOM 993 C CA . PRO A 1 120 ? 16.529 0.081 -12.274 1.00 68.44 120 PRO A CA 1
ATOM 994 C C . PRO A 1 120 ? 17.137 -0.619 -13.492 1.00 68.44 120 PRO A C 1
ATOM 996 O O . PRO A 1 120 ? 17.433 0.037 -14.492 1.00 68.44 120 PRO A O 1
ATOM 999 N N . GLU A 1 121 ? 17.308 -1.936 -13.407 1.00 72.81 121 GLU A N 1
ATOM 1000 C CA . GLU A 1 121 ? 17.715 -2.742 -14.556 1.00 72.81 121 GLU A CA 1
ATOM 1001 C C . GLU A 1 121 ? 16.664 -2.637 -15.664 1.00 72.81 121 GLU A C 1
ATOM 1003 O O . GLU A 1 121 ? 15.458 -2.753 -15.416 1.00 72.81 121 GLU A O 1
ATOM 1008 N N . LEU A 1 122 ? 17.122 -2.404 -16.892 1.00 76.19 122 LEU A N 1
ATOM 1009 C CA . LEU A 1 122 ? 16.242 -2.377 -18.053 1.00 76.19 122 LEU A CA 1
ATOM 1010 C C . LEU A 1 122 ? 15.899 -3.813 -18.449 1.00 76.19 122 LEU A C 1
ATOM 1012 O O . LEU A 1 122 ? 16.757 -4.691 -18.492 1.00 76.19 122 LEU A O 1
ATOM 1016 N N . HIS A 1 123 ? 14.629 -4.060 -18.756 1.00 80.38 123 HIS A N 1
ATOM 1017 C CA . HIS A 1 123 ? 14.209 -5.345 -19.299 1.00 80.38 123 HIS A CA 1
ATOM 1018 C C . HIS A 1 123 ? 14.331 -5.341 -20.824 1.00 80.38 123 HIS A C 1
ATOM 1020 O O . HIS A 1 123 ? 13.738 -4.488 -21.480 1.00 80.38 123 HIS A O 1
ATOM 1026 N N . ASP A 1 124 ? 14.996 -6.355 -21.386 1.00 87.38 124 ASP A N 1
ATOM 1027 C CA . ASP A 1 124 ? 15.107 -6.546 -22.844 1.00 87.38 124 ASP A CA 1
ATOM 1028 C C . ASP A 1 124 ? 13.763 -6.853 -23.527 1.00 87.38 124 ASP A C 1
ATOM 1030 O O . ASP A 1 124 ? 13.635 -6.724 -24.740 1.00 87.38 124 ASP A O 1
ATOM 1034 N N . VAL A 1 125 ? 12.756 -7.278 -22.755 1.00 86.56 125 VAL A N 1
ATOM 1035 C CA . VAL A 1 125 ? 11.424 -7.639 -23.259 1.00 86.56 125 VAL A CA 1
ATOM 1036 C C . VAL A 1 125 ? 10.408 -6.581 -22.844 1.00 86.56 125 VAL A C 1
ATOM 1038 O O . VAL A 1 125 ? 10.085 -6.450 -21.654 1.00 86.56 125 VAL A O 1
ATOM 1041 N N . SER A 1 126 ? 9.858 -5.884 -23.838 1.00 84.19 126 SER A N 1
ATOM 1042 C CA . SER A 1 126 ? 8.886 -4.805 -23.657 1.00 84.19 126 SER A CA 1
ATOM 1043 C C . SER A 1 126 ? 7.502 -5.300 -23.216 1.00 84.19 126 SER A C 1
ATOM 1045 O O . SER A 1 126 ? 7.122 -6.458 -23.406 1.00 84.19 126 SER A O 1
ATOM 1047 N N . GLU A 1 127 ? 6.690 -4.394 -22.662 1.00 79.69 127 GLU A N 1
ATOM 1048 C CA . GLU A 1 127 ? 5.287 -4.681 -22.327 1.00 79.69 127 GLU A CA 1
ATOM 1049 C C . GLU A 1 127 ? 4.483 -5.115 -23.569 1.00 79.69 127 GLU A C 1
ATOM 1051 O O . GLU A 1 127 ? 3.652 -6.018 -23.484 1.00 79.69 127 GLU A O 1
ATOM 1056 N N . VAL A 1 128 ? 4.757 -4.521 -24.736 1.00 84.69 128 VAL A N 1
ATOM 1057 C CA . VAL A 1 128 ? 4.070 -4.846 -25.998 1.00 84.69 128 VAL A CA 1
ATOM 1058 C C . VAL A 1 128 ? 4.343 -6.289 -26.416 1.00 84.69 128 VAL A C 1
ATOM 1060 O O . VAL A 1 128 ? 3.410 -7.008 -26.770 1.00 84.69 128 VAL A O 1
ATOM 1063 N N . GLU A 1 129 ? 5.594 -6.742 -26.320 1.00 89.19 129 GLU A N 1
ATOM 1064 C CA . GLU A 1 129 ? 5.965 -8.129 -26.622 1.00 89.19 129 GLU A CA 1
ATOM 1065 C C . GLU A 1 129 ? 5.318 -9.118 -25.649 1.00 89.19 129 GLU A C 1
ATOM 1067 O O . GLU A 1 129 ? 4.828 -10.170 -26.066 1.00 89.19 129 GLU A O 1
ATOM 1072 N N . ARG A 1 130 ? 5.248 -8.771 -24.355 1.00 89.00 130 ARG A N 1
ATOM 1073 C CA . ARG A 1 130 ? 4.559 -9.596 -23.346 1.00 89.00 130 ARG A CA 1
ATOM 1074 C C . ARG A 1 130 ? 3.074 -9.734 -23.666 1.00 89.00 130 ARG A C 1
ATOM 1076 O O . ARG A 1 130 ? 2.558 -10.849 -23.670 1.00 89.00 130 ARG A O 1
ATOM 1083 N N . VAL A 1 131 ? 2.406 -8.626 -23.992 1.00 89.12 131 VAL A N 1
ATOM 1084 C CA . VAL A 1 131 ? 0.985 -8.612 -24.376 1.00 89.12 131 VAL A CA 1
ATOM 1085 C C . VAL A 1 131 ? 0.748 -9.421 -25.650 1.00 89.12 131 VAL A C 1
ATOM 1087 O O . VAL A 1 131 ? -0.184 -10.222 -25.689 1.00 89.12 131 VAL A O 1
ATOM 1090 N N . ALA A 1 132 ? 1.598 -9.269 -26.670 1.00 90.25 132 ALA A N 1
ATOM 1091 C CA . ALA A 1 132 ? 1.495 -10.034 -27.911 1.00 90.25 132 ALA A CA 1
ATOM 1092 C C . ALA A 1 132 ? 1.637 -11.545 -27.670 1.00 90.25 132 ALA A C 1
ATOM 1094 O O . ALA A 1 132 ? 0.906 -12.335 -28.263 1.00 90.25 132 ALA A O 1
ATOM 1095 N N . ARG A 1 133 ? 2.537 -11.950 -26.764 1.00 92.94 133 ARG A N 1
ATOM 1096 C CA . ARG A 1 133 ? 2.744 -13.360 -26.407 1.00 92.94 133 ARG A CA 1
ATOM 1097 C C . ARG A 1 133 ? 1.586 -13.957 -25.608 1.00 92.94 133 ARG A C 1
ATOM 1099 O O . ARG A 1 133 ? 1.265 -15.125 -25.794 1.00 92.94 133 ARG A O 1
ATOM 1106 N N . ILE A 1 134 ? 1.002 -13.179 -24.701 1.00 92.69 134 ILE A N 1
ATOM 1107 C CA . ILE A 1 134 ? -0.070 -13.630 -23.800 1.00 92.69 134 ILE A CA 1
ATOM 1108 C C . ILE A 1 134 ? -1.447 -13.562 -24.473 1.00 92.69 134 ILE A C 1
ATOM 1110 O O . ILE A 1 134 ? -2.353 -14.305 -24.109 1.00 92.69 134 ILE A O 1
ATOM 1114 N N . GLY A 1 135 ? -1.613 -12.691 -25.470 1.00 93.50 135 GLY A N 1
ATOM 1115 C CA . GLY A 1 135 ? -2.869 -12.519 -26.201 1.00 93.50 135 GLY A CA 1
ATOM 1116 C C . GLY A 1 135 ? -3.891 -11.628 -25.489 1.00 93.50 135 GLY A C 1
ATOM 1117 O O . GLY A 1 135 ? -5.009 -11.475 -25.975 1.00 93.50 135 GLY A O 1
ATOM 1118 N N . HIS A 1 136 ? -3.532 -11.015 -24.357 1.00 94.38 136 HIS A N 1
ATOM 1119 C CA . HIS A 1 136 ? -4.348 -10.012 -23.676 1.00 94.38 136 HIS A CA 1
ATOM 1120 C C . HIS A 1 136 ? -3.490 -9.054 -22.842 1.00 94.38 136 HIS A C 1
ATOM 1122 O O . HIS A 1 136 ? -2.328 -9.322 -22.538 1.00 94.38 136 HIS A O 1
ATOM 1128 N N . GLN A 1 137 ? -4.077 -7.917 -22.463 1.00 93.12 137 GLN A N 1
ATOM 1129 C CA . GLN A 1 137 ? -3.445 -6.975 -21.544 1.00 93.12 137 GLN A CA 1
ATOM 1130 C C . GLN A 1 137 ? -3.639 -7.423 -20.093 1.00 93.12 137 GLN A C 1
ATOM 1132 O O . GLN A 1 137 ? -4.708 -7.912 -19.718 1.00 93.12 137 GLN A O 1
ATOM 1137 N N . GLY A 1 138 ? -2.596 -7.244 -19.284 1.00 94.94 138 GLY A N 1
ATOM 1138 C CA . GLY A 1 138 ? -2.696 -7.333 -17.832 1.00 94.94 138 GLY A CA 1
ATOM 1139 C C . GLY A 1 138 ? -3.292 -6.057 -17.238 1.00 94.94 138 GLY A C 1
ATOM 1140 O O . GLY A 1 138 ? -3.200 -4.972 -17.820 1.00 94.94 138 GLY A O 1
ATOM 1141 N N . GLY A 1 139 ? -3.882 -6.177 -16.057 1.00 97.12 139 GLY A N 1
ATOM 1142 C CA . GLY A 1 139 ? -4.535 -5.074 -15.357 1.00 97.12 139 GLY A CA 1
ATOM 1143 C C . GLY A 1 139 ? -4.910 -5.474 -13.940 1.00 97.12 139 GLY A C 1
ATOM 1144 O O . GLY A 1 139 ? -4.839 -6.649 -13.592 1.00 97.12 139 GLY A O 1
ATOM 1145 N N . VAL A 1 140 ? -5.297 -4.508 -13.114 1.00 98.50 140 VAL A N 1
ATOM 1146 C CA . VAL A 1 140 ? -5.603 -4.736 -11.700 1.00 98.50 140 VAL A CA 1
ATOM 1147 C C . VAL A 1 140 ? -7.020 -4.279 -11.394 1.00 98.50 140 VAL A C 1
ATOM 1149 O O . VAL A 1 140 ? -7.324 -3.088 -11.394 1.00 98.50 140 VAL A O 1
ATOM 1152 N N . MET A 1 141 ? -7.881 -5.247 -11.095 1.00 98.44 141 MET A N 1
ATOM 1153 C CA . MET A 1 141 ? -9.227 -5.023 -10.578 1.00 98.44 141 MET A CA 1
ATOM 1154 C C . MET A 1 141 ? -9.139 -4.930 -9.058 1.00 98.44 141 MET A C 1
ATOM 1156 O O . MET A 1 141 ? -8.999 -5.937 -8.362 1.00 98.44 141 MET A O 1
ATOM 1160 N N . TRP A 1 142 ? -9.173 -3.705 -8.546 1.00 98.38 142 TRP A N 1
ATOM 1161 C CA . TRP A 1 142 ? -9.004 -3.401 -7.135 1.00 98.38 142 TRP A CA 1
ATOM 1162 C C . TRP A 1 142 ? -10.351 -3.347 -6.422 1.00 98.38 142 TRP A C 1
ATOM 1164 O O . TRP A 1 142 ? -11.048 -2.332 -6.436 1.00 98.38 142 TRP A O 1
ATOM 1174 N N . PHE A 1 143 ? -10.721 -4.447 -5.774 1.00 98.00 143 PHE A N 1
ATOM 1175 C CA . PHE A 1 143 ? -11.959 -4.532 -5.013 1.00 98.00 143 PHE A CA 1
ATOM 1176 C C . PHE A 1 143 ? -11.795 -3.867 -3.647 1.00 98.00 143 PHE A C 1
ATOM 1178 O O . PHE A 1 143 ? -10.881 -4.205 -2.896 1.00 98.00 143 PHE A O 1
ATOM 1185 N N . THR A 1 144 ? -12.728 -2.983 -3.290 1.00 96.75 144 THR A N 1
ATOM 1186 C CA . THR A 1 144 ? -12.802 -2.334 -1.973 1.00 96.75 144 THR A CA 1
ATOM 1187 C C . THR A 1 144 ? -14.218 -2.398 -1.397 1.00 96.75 144 THR A C 1
ATOM 1189 O O . THR A 1 144 ? -15.201 -2.519 -2.123 1.00 96.75 144 THR A O 1
ATOM 1192 N N . GLY A 1 145 ? -14.333 -2.396 -0.069 1.00 95.31 145 GLY A N 1
ATOM 1193 C CA . GLY A 1 145 ? -15.606 -2.476 0.652 1.00 95.31 145 GLY A CA 1
ATOM 1194 C C . GLY A 1 145 ? -15.422 -3.028 2.063 1.00 95.31 145 GLY A C 1
ATOM 1195 O O . GLY A 1 145 ? -14.349 -3.543 2.397 1.00 95.31 145 GLY A O 1
ATOM 1196 N N . LEU A 1 146 ? -16.476 -2.995 2.877 1.00 94.50 146 LEU A N 1
ATOM 1197 C CA . LEU A 1 146 ? -16.470 -3.530 4.246 1.00 94.50 146 LEU A CA 1
ATOM 1198 C C . LEU A 1 146 ? -16.097 -5.020 4.308 1.00 94.50 146 LEU A C 1
ATOM 1200 O O . LEU A 1 146 ? -16.260 -5.767 3.339 1.00 94.50 146 LEU A O 1
ATOM 1204 N N . SER A 1 147 ? -15.581 -5.487 5.449 1.00 92.25 147 SER A N 1
ATOM 1205 C CA . SER A 1 147 ? -15.455 -6.935 5.679 1.00 92.25 147 SER A CA 1
ATOM 1206 C C . SER A 1 147 ? -16.827 -7.598 5.484 1.00 92.25 147 SER A C 1
ATOM 1208 O O . SER A 1 147 ? -17.839 -7.007 5.819 1.00 92.25 147 SER A O 1
ATOM 1210 N N . GLY A 1 148 ? -16.905 -8.780 4.873 1.00 91.88 148 GLY A N 1
ATOM 1211 C CA . GLY A 1 148 ? -18.206 -9.415 4.594 1.00 91.88 148 GLY A CA 1
ATOM 1212 C C . GLY A 1 148 ? -19.015 -8.826 3.422 1.00 91.88 148 GLY A C 1
ATOM 1213 O O . GLY A 1 148 ? -20.055 -9.387 3.081 1.00 91.88 148 GLY A O 1
ATOM 1214 N N . SER A 1 149 ? -18.524 -7.794 2.720 1.00 94.56 149 SER A N 1
ATOM 1215 C CA . SER A 1 149 ? -19.212 -7.226 1.541 1.00 94.56 149 SER A CA 1
ATOM 1216 C C . SER A 1 149 ? -19.236 -8.139 0.302 1.00 94.56 149 SER A C 1
ATOM 1218 O O . SER A 1 149 ? -19.885 -7.816 -0.688 1.00 94.56 149 SER A O 1
ATOM 1220 N N . GLY A 1 150 ? -18.533 -9.278 0.335 1.00 94.19 150 GLY A N 1
ATOM 1221 C CA . GLY A 1 150 ? -18.506 -10.261 -0.755 1.00 94.19 150 GLY A CA 1
ATOM 1222 C C . GLY A 1 150 ? -17.300 -10.181 -1.700 1.00 94.19 150 GLY A C 1
ATOM 1223 O O . GLY A 1 150 ? -17.271 -10.925 -2.675 1.00 94.19 150 GLY A O 1
ATOM 1224 N N . LYS A 1 151 ? -16.284 -9.348 -1.412 1.00 95.25 151 LYS A N 1
ATOM 1225 C CA . LYS A 1 151 ? -15.097 -9.146 -2.280 1.00 95.25 151 LYS A CA 1
ATOM 1226 C C . LYS A 1 151 ? -14.421 -10.450 -2.691 1.00 95.25 151 LYS A C 1
ATOM 1228 O O . LYS A 1 151 ? -14.378 -10.756 -3.875 1.00 95.25 151 LYS A O 1
ATOM 1233 N N . SER A 1 152 ? -13.947 -11.240 -1.725 1.00 93.38 152 SER A N 1
ATOM 1234 C CA . SER A 1 152 ? -13.245 -12.495 -2.023 1.00 93.38 152 SER A CA 1
ATOM 1235 C C . SER A 1 152 ? -14.173 -13.536 -2.666 1.00 93.38 152 SER A C 1
ATOM 1237 O O . SER A 1 152 ? -13.708 -14.385 -3.412 1.00 93.38 152 SER A O 1
ATOM 1239 N N . THR A 1 153 ? -15.489 -13.483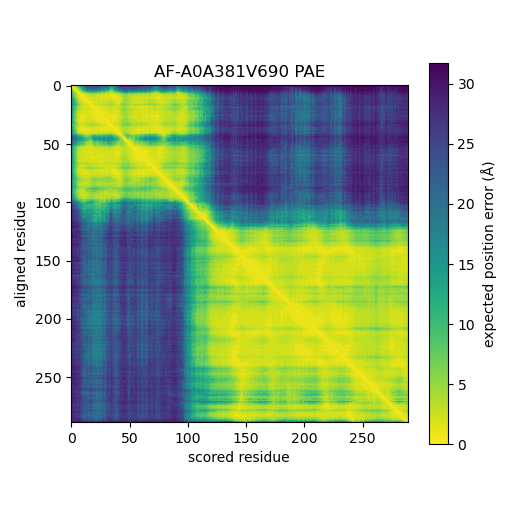 -2.424 1.00 94.19 153 THR A N 1
ATOM 1240 C CA . THR A 1 153 ? -16.458 -14.370 -3.095 1.00 94.19 153 THR A CA 1
ATOM 1241 C C . THR A 1 153 ? -16.588 -14.022 -4.576 1.00 94.19 153 THR A C 1
ATOM 1243 O O . THR A 1 153 ? -16.471 -14.901 -5.428 1.00 94.19 153 THR A O 1
ATOM 1246 N N . LEU A 1 154 ? -16.782 -12.737 -4.885 1.00 95.44 154 LEU A N 1
ATOM 1247 C CA . LEU A 1 154 ? -16.861 -12.250 -6.258 1.00 95.44 154 LEU A CA 1
ATOM 1248 C C . LEU A 1 154 ? -15.541 -12.478 -6.999 1.00 95.44 154 LEU A C 1
ATOM 1250 O O . LEU A 1 154 ? -15.556 -13.010 -8.105 1.00 95.44 154 LEU A O 1
ATOM 1254 N N . ALA A 1 155 ? -14.413 -12.136 -6.373 1.00 96.50 155 ALA A N 1
ATOM 1255 C CA . ALA A 1 155 ? -13.088 -12.295 -6.958 1.00 96.50 155 ALA A CA 1
ATOM 1256 C C . ALA A 1 155 ? -12.775 -13.766 -7.282 1.00 96.50 155 ALA A C 1
ATOM 1258 O O . ALA A 1 155 ? -12.351 -14.043 -8.396 1.00 96.50 155 ALA A O 1
ATOM 1259 N N . ARG A 1 156 ? -13.090 -14.724 -6.394 1.00 96.06 156 ARG A N 1
ATOM 1260 C CA . ARG A 1 156 ? -12.930 -16.169 -6.676 1.00 96.06 156 ARG A CA 1
ATOM 1261 C C . ARG A 1 156 ? -13.800 -16.654 -7.836 1.00 96.06 156 ARG A C 1
ATOM 1263 O O . ARG A 1 156 ? -13.353 -17.443 -8.666 1.00 96.06 156 ARG A O 1
ATOM 1270 N N . SER A 1 157 ? -15.056 -16.208 -7.891 1.00 97.31 157 SER A N 1
ATOM 1271 C CA . SER A 1 157 ? -15.967 -16.577 -8.984 1.00 97.31 157 SER A CA 1
ATOM 1272 C C . SER A 1 157 ? -15.481 -16.015 -10.325 1.00 97.31 157 SER A C 1
ATOM 1274 O O . SER A 1 157 ? -15.435 -16.727 -11.332 1.00 97.31 157 SER A O 1
ATOM 1276 N N . LEU A 1 158 ? -15.047 -14.752 -10.324 1.00 97.75 158 LEU A N 1
ATOM 1277 C CA . LEU A 1 158 ? -14.495 -14.083 -11.496 1.00 97.75 158 LEU A CA 1
ATOM 1278 C C . LEU A 1 158 ? -13.178 -14.720 -11.951 1.00 97.75 158 LEU A C 1
ATOM 1280 O O . LEU A 1 158 ? -13.015 -14.959 -13.145 1.00 97.75 158 LEU A O 1
ATOM 1284 N N . GLU A 1 159 ? -12.284 -15.054 -11.017 1.00 98.25 159 GLU A N 1
ATOM 1285 C CA . GLU A 1 159 ? -11.039 -15.780 -11.284 1.00 98.25 159 GLU A CA 1
ATOM 1286 C C . GLU A 1 159 ? -11.328 -17.077 -12.038 1.00 98.25 159 GLU A C 1
ATOM 1288 O O . GLU A 1 159 ? -10.800 -17.290 -13.127 1.00 98.25 159 GLU A O 1
ATOM 1293 N N . ARG A 1 160 ? -12.247 -17.909 -11.525 1.00 98.44 160 ARG A N 1
ATOM 1294 C CA . ARG A 1 160 ? -12.634 -19.163 -12.185 1.00 98.44 160 ARG A CA 1
ATOM 1295 C C . ARG A 1 160 ? -13.193 -18.924 -13.589 1.00 98.44 160 ARG A C 1
ATOM 1297 O O . ARG A 1 160 ? -12.872 -19.679 -14.505 1.00 98.44 160 ARG A O 1
ATOM 1304 N N . ASN A 1 161 ? -14.035 -17.904 -13.768 1.00 98.44 161 ASN A N 1
ATOM 1305 C CA . ASN A 1 161 ? -14.638 -17.605 -15.067 1.00 98.44 161 ASN A CA 1
ATOM 1306 C C . ASN A 1 161 ? -13.598 -17.151 -16.101 1.00 98.44 161 ASN A C 1
ATOM 1308 O O . ASN A 1 161 ? -13.622 -17.629 -17.233 1.00 98.44 161 ASN A O 1
ATOM 1312 N N . LEU A 1 162 ? -12.689 -16.252 -15.713 1.00 98.06 162 LEU A N 1
ATOM 1313 C CA . LEU A 1 162 ? -11.620 -15.751 -16.576 1.00 98.06 162 LEU A CA 1
ATOM 1314 C C . LEU A 1 162 ? -10.605 -16.848 -16.904 1.00 98.06 162 LEU A C 1
ATOM 1316 O O . LEU A 1 162 ? -10.240 -17.008 -18.067 1.00 98.06 162 LEU A O 1
ATOM 1320 N N . PHE A 1 163 ? -10.232 -17.661 -15.916 1.00 98.12 163 PHE A N 1
ATOM 1321 C CA . PHE A 1 163 ? -9.337 -18.796 -16.117 1.00 98.12 163 PHE A CA 1
ATOM 1322 C C . PHE A 1 163 ? -9.909 -19.788 -17.139 1.00 98.12 163 PHE A C 1
ATOM 1324 O O . PHE A 1 163 ? -9.231 -20.166 -18.090 1.00 98.12 163 PHE A O 1
ATOM 1331 N N . ASN A 1 164 ? -11.193 -20.145 -17.018 1.00 98.38 164 ASN A N 1
ATOM 1332 C CA . ASN A 1 164 ? -11.863 -21.044 -17.966 1.00 98.38 164 ASN A CA 1
ATOM 1333 C C . ASN A 1 164 ? -11.965 -20.466 -19.390 1.00 98.38 164 ASN A C 1
ATOM 1335 O O . ASN A 1 164 ? -12.150 -21.218 -20.343 1.00 98.38 164 ASN A O 1
ATOM 1339 N N . LYS A 1 165 ? -11.859 -19.141 -19.541 1.00 97.81 165 LYS A N 1
ATOM 1340 C CA . LYS A 1 165 ? -11.812 -18.447 -20.836 1.00 97.81 165 LYS A CA 1
ATOM 1341 C C . LYS A 1 165 ? -10.390 -18.308 -21.397 1.00 97.81 165 LYS A C 1
ATOM 1343 O O . LYS A 1 165 ? -10.231 -17.726 -22.464 1.00 97.81 165 LYS A O 1
ATOM 1348 N N . GLY A 1 166 ? -9.376 -18.830 -20.703 1.00 96.81 166 GLY A N 1
ATOM 1349 C CA . GLY A 1 166 ? -7.980 -18.806 -21.141 1.00 96.81 166 GLY A CA 1
ATOM 1350 C C . GLY A 1 166 ? -7.206 -17.540 -20.763 1.00 96.81 166 GLY A C 1
ATOM 1351 O O . GLY A 1 166 ? -6.107 -17.343 -21.271 1.00 96.81 166 GLY A O 1
ATOM 1352 N N . TYR A 1 167 ? -7.743 -16.684 -19.887 1.00 97.94 167 TYR A N 1
ATOM 1353 C CA . TYR A 1 167 ? -7.010 -15.514 -19.399 1.00 97.94 167 TYR A CA 1
ATOM 1354 C C . TYR A 1 167 ? -6.023 -15.893 -18.291 1.00 97.94 167 TYR A C 1
ATOM 1356 O O . TYR A 1 167 ? -6.359 -16.647 -17.375 1.00 97.94 167 TYR A O 1
ATOM 1364 N N . SER A 1 168 ? -4.837 -15.282 -18.319 1.00 96.94 168 SER A N 1
ATOM 1365 C CA . SER A 1 168 ? -3.909 -15.277 -17.186 1.00 96.94 168 SER A CA 1
ATOM 1366 C C . SER A 1 168 ? -4.494 -14.402 -16.080 1.00 96.94 168 SER A C 1
ATOM 1368 O O . SER A 1 168 ? -4.531 -13.178 -16.203 1.00 96.94 168 SER A O 1
ATOM 1370 N N . VAL A 1 169 ? -4.990 -15.019 -15.010 1.00 98.19 169 VAL A N 1
ATOM 1371 C CA . VAL A 1 169 ? -5.692 -14.343 -13.910 1.00 98.19 169 VAL A CA 1
ATOM 1372 C C . VAL A 1 169 ? -5.198 -14.865 -12.566 1.00 98.19 169 VAL A C 1
ATOM 1374 O O . VAL A 1 169 ? -4.858 -16.041 -12.449 1.00 98.19 169 VAL A O 1
ATOM 1377 N N . TYR A 1 170 ? -5.135 -13.991 -11.561 1.00 97.38 170 TYR A N 1
ATOM 1378 C CA . TYR A 1 170 ? -4.761 -14.379 -10.201 1.00 97.38 170 TYR A CA 1
ATOM 1379 C C . TYR A 1 170 ? -5.423 -13.484 -9.152 1.00 97.38 170 TYR A C 1
ATOM 1381 O O . TYR A 1 170 ? -5.429 -12.257 -9.290 1.00 97.38 170 TYR A O 1
ATOM 1389 N N . MET A 1 171 ? -5.942 -14.078 -8.078 1.00 96.62 171 MET A N 1
ATOM 1390 C CA . MET A 1 171 ? -6.508 -13.352 -6.945 1.00 96.62 171 MET A CA 1
ATOM 1391 C C . MET A 1 171 ? -5.467 -13.058 -5.857 1.00 96.62 171 MET A C 1
ATOM 1393 O O . MET A 1 171 ? -4.926 -13.961 -5.220 1.00 96.62 171 MET A O 1
ATOM 1397 N N . LEU A 1 172 ? -5.252 -11.771 -5.573 1.00 95.19 172 LEU A N 1
ATOM 1398 C CA . LEU A 1 172 ? -4.512 -11.311 -4.397 1.00 95.19 172 LEU A CA 1
ATOM 1399 C C . LEU A 1 172 ? -5.493 -11.008 -3.261 1.00 95.19 172 LEU A C 1
ATOM 1401 O O . LEU A 1 172 ? -6.376 -10.165 -3.406 1.00 95.19 172 LEU A O 1
ATOM 1405 N N . ASP A 1 173 ? -5.318 -11.670 -2.118 1.00 89.00 173 ASP A N 1
ATOM 1406 C CA . ASP A 1 173 ? -6.125 -11.473 -0.909 1.00 89.00 173 ASP A CA 1
ATOM 1407 C C . ASP A 1 173 ? -5.239 -11.020 0.257 1.00 89.00 173 ASP A C 1
ATOM 1409 O O . ASP A 1 173 ? -4.083 -11.437 0.384 1.00 89.00 173 ASP A O 1
ATOM 1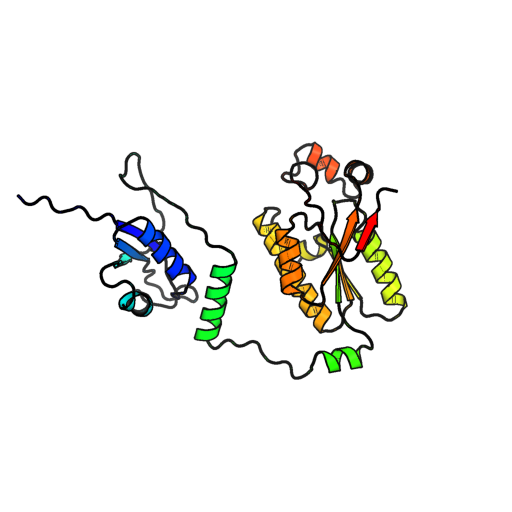413 N N . GLY A 1 174 ? -5.785 -10.149 1.107 1.00 83.44 174 GLY A N 1
ATOM 1414 C CA . GLY A 1 174 ? -5.080 -9.608 2.268 1.00 83.44 174 GLY A CA 1
ATOM 1415 C C . GLY A 1 174 ? -4.630 -10.660 3.270 1.00 83.44 174 GLY A C 1
ATOM 1416 O O . GLY A 1 174 ? -3.570 -10.481 3.863 1.00 83.44 174 GLY A O 1
ATOM 1417 N N . ASP A 1 175 ? -5.382 -11.747 3.434 1.00 84.12 175 ASP A N 1
ATOM 1418 C CA . ASP A 1 175 ? -5.000 -12.808 4.365 1.00 84.12 175 ASP A CA 1
ATOM 1419 C C . ASP A 1 175 ? -3.816 -13.607 3.803 1.00 84.12 175 ASP A C 1
ATOM 1421 O O . ASP A 1 175 ? -2.807 -13.766 4.482 1.00 84.12 175 ASP A O 1
ATOM 1425 N N . ASN A 1 176 ? -3.867 -13.976 2.517 1.00 87.25 176 ASN A N 1
ATOM 1426 C CA . ASN A 1 176 ? -2.783 -14.708 1.853 1.00 87.25 176 ASN A CA 1
ATOM 1427 C C . ASN A 1 176 ? -1.461 -13.925 1.869 1.00 87.25 176 ASN A C 1
ATOM 1429 O O . ASN A 1 176 ? -0.391 -14.498 2.059 1.00 87.25 176 ASN A O 1
ATOM 1433 N N . LEU A 1 177 ? -1.516 -12.603 1.661 1.00 91.44 177 LEU A N 1
ATOM 1434 C CA . LEU A 1 177 ? -0.313 -11.777 1.751 1.00 91.44 177 LEU A CA 1
ATOM 1435 C C . LEU A 1 177 ? 0.227 -11.722 3.183 1.00 91.44 177 LEU A C 1
ATOM 1437 O O . LEU A 1 177 ? 1.443 -11.717 3.353 1.00 91.44 177 LEU A O 1
ATOM 1441 N N . ARG A 1 178 ? -0.644 -11.695 4.199 1.00 88.75 178 ARG A N 1
ATOM 1442 C CA . ARG A 1 178 ? -0.249 -11.681 5.618 1.00 88.75 178 ARG A CA 1
ATOM 1443 C C . ARG A 1 178 ? 0.374 -12.991 6.085 1.00 88.75 178 ARG A C 1
ATOM 1445 O O . ARG A 1 178 ? 1.193 -12.943 6.991 1.00 88.75 178 ARG A O 1
ATOM 1452 N N . ASP A 1 179 ? 0.085 -14.111 5.437 1.00 89.50 179 ASP A N 1
ATOM 1453 C CA . ASP A 1 179 ? 0.766 -15.375 5.739 1.00 89.50 179 ASP A CA 1
ATOM 1454 C C . ASP A 1 179 ? 2.226 -15.394 5.242 1.00 89.50 179 ASP A C 1
ATOM 1456 O O . ASP A 1 179 ? 3.061 -16.114 5.785 1.00 89.50 179 ASP A O 1
ATOM 1460 N N . GLY A 1 180 ? 2.558 -14.584 4.228 1.00 93.00 180 GLY A N 1
ATOM 1461 C CA . GLY A 1 180 ? 3.884 -14.542 3.604 1.00 93.00 180 GLY A CA 1
ATOM 1462 C C . GLY A 1 180 ? 4.499 -13.144 3.592 1.00 93.00 180 GLY A C 1
ATOM 1463 O O . GLY A 1 180 ? 5.124 -12.715 4.564 1.00 93.00 180 GLY A O 1
ATOM 1464 N N . LEU A 1 181 ? 4.329 -12.434 2.471 1.00 93.19 181 LEU A N 1
ATOM 1465 C CA . LEU A 1 181 ? 4.951 -11.131 2.176 1.00 93.19 181 LEU A CA 1
ATOM 1466 C C . LEU A 1 181 ? 4.771 -10.084 3.290 1.00 93.19 181 LEU A C 1
ATOM 1468 O O . LEU A 1 181 ? 5.637 -9.238 3.507 1.00 93.19 181 LEU A O 1
ATOM 1472 N N . ASN A 1 182 ? 3.634 -10.137 3.978 1.00 94.81 182 ASN A N 1
ATOM 1473 C CA . ASN A 1 182 ? 3.203 -9.186 4.996 1.00 94.81 182 ASN A CA 1
ATOM 1474 C C . ASN A 1 182 ? 3.124 -9.825 6.393 1.00 94.81 182 ASN A C 1
ATOM 1476 O O . ASN A 1 182 ? 2.455 -9.280 7.266 1.00 94.81 182 ASN A O 1
ATOM 1480 N N . SER A 1 183 ? 3.814 -10.946 6.620 1.00 92.62 183 SER A N 1
ATOM 1481 C CA . SER A 1 183 ? 3.854 -11.651 7.917 1.00 92.62 183 SER A CA 1
ATOM 1482 C C . SER A 1 183 ? 4.465 -10.833 9.052 1.00 92.62 183 SER A C 1
ATOM 1484 O O . SER A 1 183 ? 4.148 -11.052 10.219 1.00 92.62 183 SER A O 1
ATOM 1486 N N . ASN A 1 184 ? 5.298 -9.845 8.723 1.00 92.31 184 ASN A N 1
ATOM 1487 C CA . ASN A 1 184 ? 5.866 -8.911 9.689 1.00 92.31 184 ASN A CA 1
ATOM 1488 C C . ASN A 1 184 ? 4.964 -7.705 10.006 1.00 92.31 184 ASN A C 1
ATOM 1490 O O . ASN A 1 184 ? 5.355 -6.878 10.826 1.00 92.31 184 ASN A O 1
ATOM 1494 N N . LEU A 1 185 ? 3.802 -7.570 9.358 1.00 88.75 185 LEU A N 1
ATOM 1495 C CA . LEU A 1 185 ? 2.903 -6.430 9.537 1.00 88.75 185 LEU A CA 1
ATOM 1496 C C . LEU A 1 185 ? 1.788 -6.760 10.532 1.00 88.75 185 LEU A C 1
ATOM 1498 O O . LEU A 1 185 ? 1.039 -7.725 10.364 1.00 88.75 185 LEU A O 1
ATOM 1502 N N . SER A 1 186 ? 1.610 -5.898 11.530 1.00 86.31 186 SER A N 1
ATOM 1503 C CA . SER A 1 186 ? 0.476 -5.956 12.449 1.00 86.31 186 SER A CA 1
ATOM 1504 C C . SER A 1 186 ? -0.797 -5.361 11.809 1.00 86.31 186 SER A C 1
ATOM 1506 O O . SER A 1 186 ? -0.959 -5.296 10.583 1.00 86.31 186 SER A O 1
ATOM 1508 N N . PHE A 1 187 ? -1.755 -4.946 12.640 1.00 82.31 187 PHE A N 1
ATOM 1509 C CA . PHE A 1 187 ? -2.999 -4.293 12.218 1.00 82.31 187 PHE A CA 1
ATOM 1510 C C . PHE A 1 187 ? -3.050 -2.799 12.573 1.00 82.31 187 PHE A C 1
ATOM 1512 O O . PHE A 1 187 ? -4.147 -2.225 12.547 1.00 82.31 187 PHE A O 1
ATOM 1519 N N . SER A 1 188 ? -1.906 -2.179 12.890 1.00 84.81 188 SER A N 1
ATOM 1520 C CA . SER A 1 188 ? -1.781 -0.726 13.076 1.00 84.81 188 SER A CA 1
ATOM 1521 C C . SER A 1 188 ? -2.168 0.046 11.806 1.00 84.81 188 SER A C 1
ATOM 1523 O O . SER A 1 188 ? -2.345 -0.522 10.725 1.00 84.81 188 SER A O 1
ATOM 1525 N N . SER A 1 189 ? -2.359 1.359 11.931 1.00 83.81 189 SER A N 1
ATOM 1526 C CA . SER A 1 189 ? -2.705 2.209 10.786 1.00 83.81 189 SER A CA 1
ATOM 1527 C C . SER A 1 189 ? -1.572 2.233 9.752 1.00 83.81 189 SER A C 1
ATOM 1529 O O . SER A 1 189 ? -1.831 2.175 8.551 1.00 83.81 189 SER A O 1
ATOM 1531 N N . GLU A 1 190 ? -0.337 2.263 10.236 1.00 86.69 190 GLU A N 1
ATOM 1532 C CA . GLU A 1 190 ? 0.911 2.318 9.480 1.00 86.69 190 GLU A CA 1
ATOM 1533 C C . GLU A 1 190 ? 1.149 0.980 8.769 1.00 86.69 190 GLU A C 1
ATOM 1535 O O . GLU A 1 190 ? 1.360 0.944 7.560 1.00 86.69 190 GLU A O 1
ATOM 1540 N N . ASP A 1 191 ? 0.962 -0.139 9.473 1.00 89.31 191 ASP A N 1
ATOM 1541 C CA . ASP A 1 191 ? 1.114 -1.475 8.891 1.00 89.31 191 ASP A CA 1
ATOM 1542 C C . ASP A 1 191 ? 0.012 -1.793 7.877 1.00 89.31 191 ASP A C 1
ATOM 1544 O O . ASP A 1 191 ? 0.241 -2.494 6.892 1.00 89.31 191 ASP A O 1
ATOM 1548 N N . ARG A 1 192 ? -1.204 -1.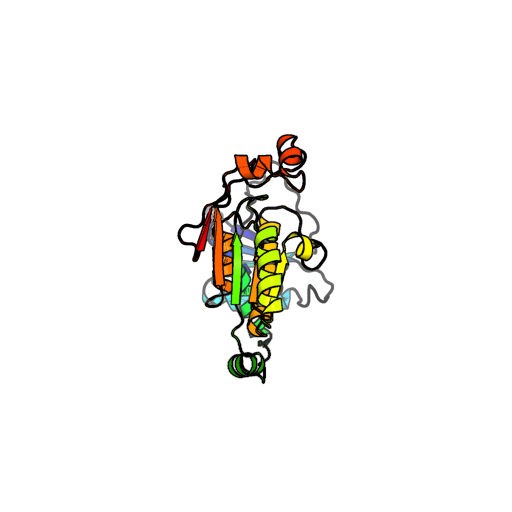264 8.068 1.00 88.88 192 ARG A N 1
ATOM 1549 C CA . ARG A 1 192 ? -2.258 -1.351 7.045 1.00 88.88 192 ARG A CA 1
ATOM 1550 C C . ARG A 1 192 ? -1.885 -0.547 5.803 1.00 88.88 192 ARG A C 1
ATOM 1552 O O . ARG A 1 192 ? -2.109 -1.047 4.703 1.00 88.88 192 ARG A O 1
ATOM 1559 N N . HIS A 1 193 ? -1.318 0.646 5.969 1.00 92.00 193 HIS A N 1
ATOM 1560 C CA . HIS A 1 193 ? -0.835 1.464 4.857 1.00 92.00 193 HIS A CA 1
ATOM 1561 C C . HIS A 1 193 ? 0.262 0.731 4.069 1.00 92.00 193 HIS A C 1
ATOM 1563 O O . HIS A 1 193 ? 0.141 0.555 2.856 1.00 92.00 193 HIS A O 1
ATOM 1569 N N . GLU A 1 194 ? 1.266 0.192 4.765 1.00 93.69 194 GLU A N 1
ATOM 1570 C CA . GLU A 1 194 ? 2.360 -0.570 4.155 1.00 93.69 194 GLU A CA 1
ATOM 1571 C C . GLU A 1 194 ? 1.872 -1.865 3.489 1.00 93.69 194 GLU A C 1
ATOM 1573 O O . GLU A 1 194 ? 2.313 -2.211 2.392 1.00 93.69 194 GLU A O 1
ATOM 1578 N N . ASN A 1 195 ? 0.894 -2.551 4.086 1.00 93.38 195 ASN A N 1
ATOM 1579 C CA . ASN A 1 195 ? 0.254 -3.716 3.478 1.00 93.38 195 ASN A CA 1
ATOM 1580 C C . ASN A 1 195 ? -0.365 -3.370 2.113 1.00 93.38 195 ASN A C 1
ATOM 1582 O O . ASN A 1 195 ? -0.240 -4.153 1.172 1.00 93.38 195 ASN A O 1
ATOM 1586 N N . ILE A 1 196 ? -1.020 -2.207 1.992 1.00 95.69 196 ILE A N 1
ATOM 1587 C CA . ILE A 1 196 ? -1.590 -1.746 0.717 1.00 95.69 196 ILE A CA 1
ATOM 1588 C C . ILE A 1 196 ? -0.502 -1.346 -0.272 1.00 95.69 196 ILE A C 1
ATOM 1590 O O . ILE A 1 196 ? -0.601 -1.717 -1.441 1.00 95.69 196 ILE A O 1
ATOM 1594 N N . ARG A 1 197 ? 0.554 -0.661 0.183 1.00 96.94 197 ARG A N 1
ATOM 1595 C CA . ARG A 1 197 ? 1.700 -0.330 -0.669 1.00 96.94 197 ARG A CA 1
ATOM 1596 C C . ARG A 1 197 ? 2.314 -1.594 -1.276 1.00 96.94 197 ARG A C 1
ATOM 1598 O O . ARG A 1 197 ? 2.397 -1.691 -2.494 1.00 96.94 197 ARG A O 1
ATOM 1605 N N . ARG A 1 198 ? 2.670 -2.589 -0.453 1.00 97.38 198 ARG A N 1
ATOM 1606 C CA . ARG A 1 198 ? 3.256 -3.865 -0.911 1.00 97.38 198 ARG A CA 1
ATOM 1607 C C . ARG A 1 198 ? 2.333 -4.621 -1.860 1.00 97.38 198 ARG A C 1
ATOM 1609 O O . ARG A 1 198 ? 2.787 -5.119 -2.883 1.00 97.38 198 ARG A O 1
ATOM 1616 N N . ALA A 1 199 ? 1.040 -4.676 -1.544 1.00 97.06 199 ALA A N 1
ATOM 1617 C CA . ALA A 1 199 ? 0.057 -5.311 -2.410 1.00 97.06 199 ALA A CA 1
ATOM 1618 C C . ALA A 1 199 ? -0.034 -4.636 -3.789 1.00 97.06 199 ALA A C 1
ATOM 1620 O O . ALA A 1 199 ? -0.118 -5.333 -4.798 1.00 97.06 199 ALA A O 1
ATOM 1621 N N . ALA A 1 200 ? 0.001 -3.301 -3.840 1.00 97.88 200 ALA A N 1
ATOM 1622 C CA . ALA A 1 200 ? -0.031 -2.552 -5.092 1.00 97.88 200 ALA A CA 1
ATOM 1623 C C . ALA A 1 200 ? 1.233 -2.776 -5.939 1.00 97.88 200 ALA A C 1
ATOM 1625 O O . ALA A 1 200 ? 1.107 -2.979 -7.142 1.00 97.88 200 ALA A O 1
ATOM 1626 N N . GLU A 1 201 ? 2.421 -2.817 -5.327 1.00 97.50 201 GLU A N 1
ATOM 1627 C CA . GLU A 1 201 ? 3.683 -3.111 -6.033 1.00 97.50 201 GLU A CA 1
ATOM 1628 C C . GLU A 1 201 ? 3.691 -4.530 -6.625 1.00 97.50 201 GLU A C 1
ATOM 1630 O O . GLU A 1 201 ? 4.046 -4.732 -7.783 1.00 97.50 201 GLU A O 1
ATOM 1635 N N . VAL A 1 202 ? 3.232 -5.532 -5.865 1.00 97.38 202 VAL A N 1
ATOM 1636 C CA . VAL A 1 202 ? 3.113 -6.908 -6.379 1.00 97.38 202 VAL A CA 1
ATOM 1637 C C . VAL A 1 202 ? 2.098 -6.982 -7.515 1.00 97.38 202 VAL A C 1
ATOM 1639 O O . VAL A 1 202 ? 2.366 -7.600 -8.544 1.00 97.38 202 VAL A O 1
ATOM 1642 N N . ALA A 1 203 ? 0.943 -6.331 -7.358 1.00 97.94 203 ALA A N 1
ATOM 1643 C CA . ALA A 1 203 ? -0.070 -6.284 -8.402 1.00 97.94 203 ALA A CA 1
ATOM 1644 C C . ALA A 1 203 ? 0.452 -5.599 -9.678 1.00 97.94 203 ALA A C 1
ATOM 1646 O O . ALA A 1 203 ? 0.131 -6.059 -10.774 1.00 97.94 203 ALA A O 1
ATOM 1647 N N . LEU A 1 204 ? 1.288 -4.559 -9.547 1.00 96.94 204 LEU A N 1
ATOM 1648 C CA . LEU A 1 204 ? 1.941 -3.895 -10.675 1.00 96.94 204 LEU A CA 1
ATOM 1649 C C . LEU A 1 204 ? 2.811 -4.892 -11.441 1.00 96.94 204 LEU A C 1
ATOM 1651 O O . LEU A 1 204 ? 2.525 -5.151 -12.609 1.00 96.94 204 LEU A O 1
ATOM 1655 N N . LEU A 1 205 ? 3.767 -5.533 -10.764 1.00 94.56 205 LEU A N 1
ATOM 1656 C CA . LEU A 1 205 ? 4.673 -6.509 -11.378 1.00 94.56 205 LEU A CA 1
ATOM 1657 C C . LEU A 1 205 ? 3.907 -7.640 -12.077 1.00 94.56 205 LEU A C 1
ATOM 1659 O O . LEU A 1 205 ? 4.190 -7.977 -13.226 1.00 94.56 205 LEU A O 1
ATOM 1663 N N . MET A 1 206 ? 2.882 -8.195 -11.420 1.00 95.75 206 MET A N 1
ATOM 1664 C CA . MET A 1 206 ? 2.035 -9.244 -11.999 1.00 95.75 206 MET A CA 1
ATOM 1665 C C . MET A 1 206 ? 1.281 -8.763 -13.248 1.00 95.75 206 MET A C 1
ATOM 1667 O O . MET A 1 206 ? 1.163 -9.483 -14.240 1.00 95.75 206 MET A O 1
ATOM 1671 N N . SER A 1 207 ? 0.784 -7.529 -13.227 1.00 95.56 207 SER A N 1
ATOM 1672 C CA . SER A 1 207 ? 0.075 -6.941 -14.364 1.00 95.56 207 SER A CA 1
ATOM 1673 C C . SER A 1 207 ? 0.997 -6.540 -15.526 1.00 95.56 207 SER A C 1
ATOM 1675 O O . SER A 1 207 ? 0.547 -6.462 -16.671 1.00 95.56 207 SER A O 1
ATOM 1677 N N . GLU A 1 208 ? 2.284 -6.300 -15.270 1.00 91.12 208 GLU A N 1
ATOM 1678 C CA . GLU A 1 208 ? 3.311 -6.044 -16.291 1.00 91.12 208 GLU A CA 1
ATOM 1679 C C . GLU A 1 208 ? 3.758 -7.328 -16.991 1.00 91.12 208 GLU A C 1
ATOM 1681 O O . GLU A 1 208 ? 3.997 -7.326 -18.199 1.00 91.12 208 GLU A O 1
ATOM 1686 N N . ILE A 1 209 ? 3.771 -8.454 -16.272 1.00 90.56 209 ILE A N 1
ATOM 1687 C CA . ILE A 1 209 ? 3.950 -9.780 -16.877 1.00 90.56 209 ILE A CA 1
ATOM 1688 C C . ILE A 1 209 ? 2.658 -10.329 -17.508 1.00 90.56 209 ILE A C 1
ATOM 1690 O O . ILE A 1 209 ? 2.669 -11.458 -17.980 1.00 90.56 209 ILE A O 1
ATOM 1694 N N . GLY A 1 210 ? 1.570 -9.547 -17.533 1.00 91.25 210 GLY A N 1
ATOM 1695 C CA . GLY A 1 210 ? 0.349 -9.814 -18.301 1.00 91.25 210 GLY A CA 1
ATOM 1696 C C . GLY A 1 210 ? -0.814 -10.464 -17.547 1.00 91.25 210 GLY A C 1
ATOM 1697 O O . GLY A 1 210 ? -1.803 -10.819 -18.181 1.00 91.25 210 GLY A O 1
ATOM 1698 N N . TYR A 1 211 ? -0.760 -10.588 -16.217 1.00 96.06 211 TYR A N 1
ATOM 1699 C CA . TYR A 1 211 ? -1.899 -11.102 -15.448 1.00 96.06 211 TYR A CA 1
ATOM 1700 C C . TYR A 1 211 ? -3.010 -10.058 -15.282 1.00 96.06 211 TYR A C 1
ATOM 1702 O O . TYR A 1 211 ? -2.765 -8.866 -15.082 1.00 96.06 211 TYR A O 1
ATOM 1710 N N . ILE A 1 212 ? -4.251 -10.538 -15.281 1.00 98.19 212 ILE A N 1
ATOM 1711 C CA . ILE A 1 212 ? -5.402 -9.840 -14.712 1.00 98.19 212 ILE A CA 1
ATOM 1712 C C . ILE A 1 212 ? -5.407 -10.138 -13.210 1.00 98.19 212 ILE A C 1
ATOM 1714 O O . ILE A 1 212 ? -5.708 -11.249 -12.776 1.00 98.19 212 ILE A O 1
ATOM 1718 N N . VAL A 1 213 ? -5.034 -9.154 -12.404 1.00 98.38 213 VAL A N 1
ATOM 1719 C CA . VAL A 1 213 ? -4.930 -9.287 -10.952 1.00 98.38 213 VAL A CA 1
ATOM 1720 C C . VAL A 1 213 ? -6.248 -8.880 -10.306 1.00 98.38 213 VAL A C 1
ATOM 1722 O O . VAL A 1 213 ? -6.719 -7.757 -10.483 1.00 98.38 213 VAL A O 1
ATOM 1725 N N . LEU A 1 214 ? -6.838 -9.782 -9.526 1.00 98.50 214 LEU A N 1
ATOM 1726 C CA . LEU A 1 214 ? -8.057 -9.540 -8.758 1.00 98.50 214 LEU A CA 1
ATOM 1727 C C . LEU A 1 214 ? -7.675 -9.241 -7.306 1.00 98.50 214 LEU A C 1
ATOM 1729 O O . LEU A 1 214 ? -7.441 -10.149 -6.513 1.00 98.50 214 LEU A O 1
ATOM 1733 N N . ALA A 1 215 ? -7.568 -7.961 -6.965 1.00 97.50 215 ALA A N 1
ATOM 1734 C CA . ALA A 1 215 ? -7.011 -7.494 -5.702 1.00 97.50 215 ALA A CA 1
ATOM 1735 C C . ALA A 1 215 ? -8.131 -7.249 -4.673 1.00 97.50 215 ALA A C 1
ATOM 1737 O O . ALA A 1 215 ? -8.803 -6.219 -4.705 1.00 97.50 215 ALA A O 1
ATOM 1738 N N . ALA A 1 216 ? -8.380 -8.210 -3.781 1.00 95.75 216 ALA A N 1
ATOM 1739 C CA . ALA A 1 216 ? -9.495 -8.198 -2.834 1.00 95.75 216 ALA A CA 1
ATOM 1740 C C . ALA A 1 216 ? -9.085 -7.662 -1.452 1.00 95.75 216 ALA A C 1
ATOM 1742 O O . ALA A 1 216 ? -8.826 -8.423 -0.519 1.00 95.75 216 ALA A O 1
ATOM 1743 N N . PHE A 1 217 ? -9.081 -6.336 -1.288 1.00 93.81 217 PHE A N 1
ATOM 1744 C CA . PHE A 1 217 ? -8.676 -5.678 -0.040 1.00 93.81 217 PHE A CA 1
ATOM 1745 C C . PHE A 1 217 ? -9.810 -4.860 0.590 1.00 93.81 217 PHE A C 1
ATOM 1747 O O . PHE A 1 217 ? -10.766 -4.460 -0.064 1.00 93.81 217 PHE A O 1
ATOM 1754 N N . ILE A 1 218 ? -9.752 -4.602 1.902 1.00 92.31 218 ILE A N 1
ATOM 1755 C CA . ILE A 1 218 ? -10.723 -3.686 2.533 1.00 92.31 218 ILE A CA 1
ATOM 1756 C C . ILE A 1 218 ? -10.432 -2.248 2.084 1.00 92.31 218 ILE A C 1
ATOM 1758 O O . ILE A 1 218 ? -11.348 -1.561 1.646 1.00 92.31 218 ILE A O 1
ATOM 1762 N N . THR A 1 219 ? -9.166 -1.818 2.169 1.00 92.94 219 THR A N 1
ATOM 1763 C CA . THR A 1 219 ? -8.670 -0.467 1.807 1.00 92.94 219 THR A CA 1
ATOM 1764 C C . THR A 1 219 ? -9.615 0.663 2.232 1.00 92.94 219 THR A C 1
ATOM 1766 O O . THR A 1 219 ? -10.166 1.372 1.383 1.00 92.94 219 THR A O 1
ATOM 1769 N N . PRO A 1 220 ? -9.848 0.816 3.550 1.00 92.44 220 PRO A N 1
ATOM 1770 C CA . PRO A 1 220 ? -10.906 1.679 4.061 1.00 92.44 220 PRO A CA 1
ATOM 1771 C C . PRO A 1 220 ? -10.617 3.168 3.887 1.00 92.44 220 PRO A C 1
ATOM 1773 O O . PRO A 1 220 ? -11.561 3.942 3.792 1.00 92.44 220 PRO A O 1
ATOM 1776 N N . LYS A 1 221 ? -9.342 3.570 3.838 1.00 93.81 221 LYS A N 1
ATOM 1777 C CA . LYS A 1 221 ? -8.942 4.973 3.724 1.00 93.81 221 LYS A CA 1
ATOM 1778 C C . LYS A 1 221 ? -8.712 5.351 2.263 1.00 93.81 221 LYS A C 1
ATOM 1780 O O . LYS A 1 221 ? -8.001 4.654 1.537 1.00 93.81 221 LYS A O 1
ATOM 1785 N N . LYS A 1 222 ? -9.225 6.509 1.857 1.00 94.75 222 LYS A N 1
ATOM 1786 C CA . LYS A 1 222 ? -9.019 7.125 0.542 1.00 94.75 222 LYS A CA 1
ATOM 1787 C C . LYS A 1 222 ? -7.540 7.343 0.248 1.00 94.75 222 LYS A C 1
ATOM 1789 O O . LYS A 1 222 ? -7.113 7.108 -0.877 1.00 94.75 222 LYS A O 1
ATOM 1794 N N . LYS A 1 223 ? -6.740 7.718 1.255 1.00 94.69 223 LYS A N 1
ATOM 1795 C CA . LYS A 1 223 ? -5.286 7.892 1.089 1.00 94.69 223 LYS A CA 1
ATOM 1796 C C . LYS A 1 223 ? -4.597 6.616 0.579 1.00 94.69 223 LYS A C 1
ATOM 1798 O O . LYS A 1 223 ? -3.745 6.698 -0.299 1.00 94.69 223 LYS A O 1
ATOM 1803 N N . ASP A 1 224 ? -5.018 5.445 1.061 1.00 95.69 224 ASP A N 1
ATOM 1804 C CA . ASP A 1 224 ? -4.408 4.159 0.701 1.00 95.69 224 ASP A CA 1
ATOM 1805 C C . ASP A 1 224 ? -4.857 3.713 -0.698 1.00 95.69 224 ASP A C 1
ATOM 1807 O O . ASP A 1 224 ? -4.067 3.169 -1.469 1.00 95.69 224 ASP A O 1
ATOM 1811 N N . ARG A 1 225 ? -6.113 3.998 -1.068 1.00 96.38 225 ARG A N 1
ATOM 1812 C CA . ARG A 1 225 ? -6.616 3.758 -2.432 1.00 96.38 225 ARG A CA 1
ATOM 1813 C C . ARG A 1 225 ? -5.943 4.677 -3.449 1.00 96.38 225 ARG A C 1
ATOM 1815 O O . ARG A 1 225 ? -5.517 4.214 -4.501 1.00 96.38 225 ARG A O 1
ATOM 1822 N N . ASN A 1 226 ? -5.751 5.950 -3.104 1.00 95.50 226 ASN A N 1
ATOM 1823 C CA . ASN A 1 226 ? -4.996 6.899 -3.921 1.00 95.50 226 ASN A CA 1
ATOM 1824 C C . ASN A 1 226 ? -3.533 6.477 -4.090 1.00 95.50 226 ASN A C 1
ATOM 1826 O O . ASN A 1 226 ? -2.988 6.613 -5.183 1.00 95.50 226 ASN A O 1
ATOM 1830 N N . LEU A 1 227 ? -2.903 5.937 -3.041 1.00 95.38 227 LEU A N 1
ATOM 1831 C CA . LEU A 1 227 ? -1.567 5.355 -3.140 1.00 95.38 227 LEU A CA 1
ATOM 1832 C C . LEU A 1 227 ? -1.543 4.190 -4.137 1.00 95.38 227 LEU A C 1
ATOM 1834 O O . LEU A 1 227 ? -0.720 4.202 -5.049 1.00 95.38 227 LEU A O 1
ATOM 1838 N N . ALA A 1 228 ? -2.453 3.219 -4.000 1.00 96.81 228 ALA A N 1
ATOM 1839 C CA . ALA A 1 228 ? -2.539 2.089 -4.925 1.00 96.81 228 ALA A CA 1
ATOM 1840 C C . ALA A 1 228 ? -2.763 2.561 -6.372 1.00 96.81 228 ALA A C 1
ATOM 1842 O O . ALA A 1 228 ? -2.060 2.122 -7.279 1.00 96.81 228 ALA A O 1
ATOM 1843 N N . LYS A 1 229 ? -3.664 3.530 -6.577 1.00 96.31 229 LYS A N 1
ATOM 1844 C CA . LYS A 1 229 ? -3.917 4.167 -7.876 1.00 96.31 229 LYS A CA 1
ATOM 1845 C C . LYS A 1 229 ? -2.680 4.866 -8.445 1.00 96.31 229 LYS A C 1
ATOM 1847 O O . LYS A 1 229 ? -2.436 4.776 -9.643 1.00 96.31 229 LYS A O 1
ATOM 1852 N N . LYS A 1 230 ? -1.885 5.543 -7.608 1.00 96.31 230 LYS A N 1
ATOM 1853 C CA . LYS A 1 230 ? -0.631 6.200 -8.015 1.00 96.31 230 LYS A CA 1
ATOM 1854 C C . LYS A 1 230 ? 0.418 5.181 -8.467 1.00 96.31 230 LYS A C 1
ATOM 1856 O O . LYS A 1 230 ? 1.064 5.420 -9.477 1.00 96.31 230 LYS A O 1
ATOM 1861 N N . ILE A 1 231 ? 0.567 4.069 -7.742 1.00 95.62 231 ILE A N 1
ATOM 1862 C CA . ILE A 1 231 ? 1.518 2.993 -8.075 1.00 95.62 231 ILE A CA 1
ATOM 1863 C C . ILE A 1 231 ? 1.106 2.298 -9.379 1.00 95.62 231 ILE A C 1
ATOM 1865 O O . ILE A 1 231 ? 1.916 2.126 -10.281 1.00 95.62 231 ILE A O 1
ATOM 1869 N N . LEU A 1 232 ? -0.169 1.927 -9.493 1.00 96.38 232 LEU A N 1
ATOM 1870 C CA . LEU A 1 232 ? -0.680 1.114 -10.598 1.00 96.38 232 LEU A CA 1
ATOM 1871 C C . LEU A 1 232 ? -0.996 1.923 -11.866 1.00 96.38 232 LEU A C 1
ATOM 1873 O O . LEU A 1 232 ? -1.103 1.360 -12.959 1.00 96.38 232 LEU A O 1
ATOM 1877 N N . GLY A 1 233 ? -1.162 3.241 -11.740 1.00 96.25 233 GLY A N 1
ATOM 1878 C CA . GLY A 1 233 ? -1.406 4.151 -12.854 1.00 96.25 233 GLY A CA 1
ATOM 1879 C C . GLY A 1 233 ? -2.576 3.701 -13.731 1.00 96.25 233 GLY A C 1
ATOM 1880 O O . GLY A 1 233 ? -3.676 3.437 -13.249 1.00 96.25 233 GLY A O 1
ATOM 1881 N N . ARG A 1 234 ? -2.328 3.578 -15.041 1.00 94.50 234 ARG A N 1
ATOM 1882 C CA . ARG A 1 234 ? -3.337 3.185 -16.045 1.00 94.50 234 ARG A CA 1
ATOM 1883 C C . ARG A 1 234 ? -3.876 1.757 -15.894 1.00 94.50 234 ARG A C 1
ATOM 1885 O O . ARG A 1 234 ? -4.834 1.407 -16.572 1.00 94.50 234 ARG A O 1
ATOM 1892 N N . LYS A 1 235 ? -3.240 0.919 -15.072 1.00 95.75 235 LYS A N 1
ATOM 1893 C CA . LYS A 1 235 ? -3.646 -0.477 -14.855 1.00 95.75 235 LYS A CA 1
ATOM 1894 C C . LYS A 1 235 ? -4.636 -0.628 -13.696 1.00 95.75 235 LYS A C 1
ATOM 1896 O O . LYS A 1 235 ? -5.108 -1.736 -13.465 1.00 95.75 235 LYS A O 1
ATOM 1901 N N . TYR A 1 236 ? -4.932 0.449 -12.967 1.00 97.94 236 TYR A N 1
ATOM 1902 C CA . TYR A 1 236 ? -5.816 0.445 -11.804 1.00 97.94 236 TYR A CA 1
ATOM 1903 C C . TYR A 1 236 ? -7.289 0.619 -12.188 1.00 97.94 236 TYR A C 1
ATOM 1905 O O . TYR A 1 236 ? -7.643 1.637 -12.778 1.00 97.94 236 TYR A O 1
ATOM 1913 N N . TYR A 1 237 ? -8.139 -0.321 -11.768 1.00 98.19 237 TYR A N 1
ATOM 1914 C CA . TYR A 1 237 ? -9.596 -0.239 -11.892 1.00 98.19 237 TYR A CA 1
ATOM 1915 C C . TYR A 1 237 ? -10.256 -0.464 -10.525 1.00 98.19 237 TYR A C 1
ATOM 1917 O O . TYR A 1 237 ? -10.207 -1.571 -9.988 1.00 98.19 237 TYR A O 1
ATOM 1925 N N . GLU A 1 238 ? -10.865 0.569 -9.941 1.00 98.31 238 GLU A N 1
ATOM 1926 C CA . GLU A 1 238 ? -11.495 0.516 -8.616 1.00 98.31 238 GLU A CA 1
ATOM 1927 C C . GLU A 1 238 ? -12.912 -0.064 -8.692 1.00 98.31 238 GLU A C 1
ATOM 1929 O O . GLU A 1 238 ? -13.797 0.492 -9.344 1.00 98.31 238 GLU A O 1
ATOM 1934 N N . ILE A 1 239 ? -13.146 -1.164 -7.974 1.00 98.25 239 ILE A N 1
ATOM 1935 C CA . ILE A 1 239 ? -14.446 -1.836 -7.896 1.00 98.25 239 ILE A CA 1
ATOM 1936 C C . ILE A 1 239 ? -14.952 -1.774 -6.458 1.00 98.25 239 ILE A C 1
ATOM 1938 O O . ILE A 1 239 ? -14.475 -2.483 -5.568 1.00 98.25 239 ILE A O 1
ATOM 1942 N N . TYR A 1 240 ? -15.946 -0.930 -6.218 1.00 98.06 240 TYR A N 1
ATOM 1943 C CA . TYR A 1 240 ? -16.542 -0.761 -4.902 1.00 98.06 240 TYR A CA 1
ATOM 1944 C C . TYR A 1 240 ? -17.711 -1.728 -4.698 1.00 98.06 240 TYR A C 1
ATOM 1946 O O . TYR A 1 240 ? -18.729 -1.647 -5.384 1.00 98.06 240 TYR A O 1
ATOM 1954 N N . LEU A 1 241 ? -17.589 -2.625 -3.719 1.00 97.06 241 LEU A N 1
ATOM 1955 C CA . LEU A 1 241 ? -18.695 -3.460 -3.256 1.00 97.06 241 LEU A CA 1
ATOM 1956 C C . LEU A 1 241 ? -19.432 -2.723 -2.142 1.00 97.06 241 LEU A C 1
ATOM 1958 O O . LEU A 1 241 ? -19.013 -2.735 -0.979 1.00 97.06 241 LEU A O 1
ATOM 1962 N N . SER A 1 242 ? -20.529 -2.085 -2.533 1.00 95.75 242 SER A N 1
ATOM 1963 C CA . SER A 1 242 ? -21.424 -1.352 -1.654 1.00 95.75 242 SER A CA 1
ATOM 1964 C C . SER A 1 242 ? -22.369 -2.330 -0.958 1.00 95.75 242 SER A C 1
ATOM 1966 O O . SER A 1 242 ? -23.347 -2.799 -1.536 1.00 95.75 242 SER A O 1
ATOM 1968 N N . ALA A 1 243 ? -22.047 -2.657 0.288 1.00 94.06 243 ALA A N 1
ATOM 1969 C CA . ALA A 1 243 ? -22.952 -3.315 1.215 1.00 94.06 243 ALA A CA 1
ATOM 1970 C C . ALA A 1 243 ? -23.008 -2.490 2.496 1.00 94.06 243 ALA A C 1
ATOM 1972 O O . ALA A 1 243 ? -21.980 -1.977 2.952 1.00 94.06 243 ALA A O 1
ATOM 1973 N N . ASP A 1 244 ? -24.199 -2.372 3.067 1.00 92.31 244 ASP A N 1
ATOM 1974 C CA . ASP A 1 244 ? -24.372 -1.772 4.383 1.00 92.31 244 ASP A CA 1
ATOM 1975 C C . ASP A 1 244 ? -23.727 -2.637 5.480 1.00 92.31 244 ASP A C 1
ATOM 1977 O O . ASP A 1 244 ? -23.432 -3.830 5.313 1.00 92.31 244 ASP A O 1
ATOM 1981 N N . LEU A 1 245 ? -23.444 -1.988 6.610 1.00 92.06 245 LEU A N 1
ATOM 1982 C CA . LEU A 1 245 ? -22.795 -2.624 7.750 1.00 92.06 245 LEU A CA 1
ATOM 1983 C C . LEU A 1 245 ? -23.649 -3.764 8.316 1.00 92.06 245 LEU A C 1
ATOM 1985 O O . LEU A 1 245 ? -23.100 -4.803 8.667 1.00 92.06 245 LEU A O 1
ATOM 1989 N N . GLU A 1 246 ? -24.970 -3.598 8.361 1.00 92.50 246 GLU A N 1
ATOM 1990 C CA . GLU A 1 246 ? -25.893 -4.590 8.915 1.00 92.50 246 GLU A CA 1
ATOM 1991 C C . GLU A 1 246 ? -25.860 -5.904 8.120 1.00 92.50 246 GLU A C 1
ATOM 1993 O O . GLU A 1 246 ? -25.716 -6.981 8.699 1.00 92.50 246 GLU A O 1
ATOM 1998 N N . ALA A 1 247 ? -25.897 -5.838 6.789 1.00 93.62 247 ALA A N 1
ATOM 1999 C CA . ALA A 1 247 ? -25.762 -6.994 5.913 1.00 93.62 247 ALA A CA 1
ATOM 2000 C C . ALA A 1 247 ? -24.390 -7.662 6.074 1.00 93.62 247 ALA A C 1
ATOM 2002 O O . ALA A 1 247 ? -24.298 -8.892 6.108 1.00 93.62 247 ALA A O 1
ATOM 2003 N N . CYS A 1 248 ? -23.322 -6.870 6.205 1.00 94.50 248 CYS A N 1
ATOM 2004 C CA . CYS A 1 248 ? -21.971 -7.378 6.439 1.00 94.50 248 CYS A CA 1
ATOM 2005 C C . CYS A 1 248 ? -21.847 -8.097 7.796 1.00 94.50 248 CYS A C 1
ATOM 2007 O O . CYS A 1 248 ? -21.315 -9.209 7.850 1.00 94.50 248 CYS A O 1
ATOM 2009 N N . GLU A 1 249 ? -22.386 -7.505 8.866 1.00 93.88 249 GLU A N 1
ATOM 2010 C CA . GLU A 1 249 ? -22.428 -8.074 10.221 1.00 93.88 249 GLU A CA 1
ATOM 2011 C C . GLU A 1 249 ? -23.296 -9.332 10.292 1.00 93.88 249 GLU A C 1
ATOM 2013 O O . GLU A 1 249 ? -22.925 -10.307 10.943 1.00 93.88 249 GLU A O 1
ATOM 2018 N N . LYS A 1 250 ? -24.429 -9.355 9.585 1.00 93.62 250 LYS A N 1
ATOM 2019 C CA . LYS A 1 250 ? -25.302 -10.531 9.516 1.00 93.62 250 LYS A CA 1
ATOM 2020 C C . LYS A 1 250 ? -24.615 -11.714 8.832 1.00 93.62 250 LYS A C 1
ATOM 2022 O O . LYS A 1 250 ? -24.832 -12.858 9.227 1.00 93.62 250 LYS A O 1
ATOM 2027 N N . ARG A 1 251 ? -23.802 -11.450 7.803 1.00 94.06 251 ARG A N 1
ATOM 2028 C CA . ARG A 1 251 ? -23.053 -12.481 7.065 1.00 94.06 251 ARG A CA 1
ATOM 2029 C C . ARG A 1 251 ? -21.872 -13.019 7.867 1.00 94.06 251 ARG A C 1
ATOM 2031 O O . ARG A 1 251 ? -21.671 -14.227 7.864 1.00 94.06 251 ARG A O 1
ATOM 2038 N N . ASP A 1 252 ? -21.082 -12.124 8.466 1.00 91.88 252 ASP A N 1
ATOM 2039 C CA . ASP A 1 252 ? -19.868 -12.362 9.272 1.00 91.88 252 ASP A CA 1
ATOM 2040 C C . ASP A 1 252 ? -19.197 -13.747 9.097 1.00 91.88 252 ASP A C 1
ATOM 2042 O O . ASP A 1 252 ? -19.059 -14.510 10.058 1.00 91.88 252 ASP A O 1
ATOM 2046 N N . PRO A 1 253 ? -18.739 -14.100 7.878 1.00 89.25 253 PRO A N 1
ATOM 2047 C CA . PRO A 1 253 ? -18.308 -15.464 7.560 1.00 89.25 253 PRO A CA 1
ATOM 2048 C C . PRO A 1 253 ? -17.057 -15.901 8.333 1.00 89.25 253 PRO A C 1
ATOM 2050 O O . PRO A 1 253 ? -16.776 -17.089 8.442 1.00 89.25 253 PRO A O 1
ATOM 2053 N N . LYS A 1 254 ? -16.295 -14.934 8.860 1.00 87.62 254 LYS A N 1
ATOM 2054 C CA . LYS A 1 254 ? -15.068 -15.152 9.638 1.00 87.62 254 LYS A CA 1
ATOM 2055 C C . LYS A 1 254 ? -15.269 -14.922 11.145 1.00 87.62 254 LYS A C 1
ATOM 2057 O O . LYS A 1 254 ? -14.310 -15.031 11.907 1.00 87.62 254 LYS A O 1
ATOM 2062 N N . GLY A 1 255 ? -16.481 -14.575 11.587 1.00 90.88 255 GLY A N 1
ATOM 2063 C CA . GLY A 1 255 ? -16.763 -14.251 12.989 1.00 90.88 255 GLY A CA 1
ATOM 2064 C C . GLY A 1 255 ? -16.053 -12.988 13.500 1.00 90.88 255 GLY A C 1
ATOM 2065 O O . GLY A 1 255 ? -15.893 -12.825 14.710 1.00 90.88 255 GLY A O 1
ATOM 2066 N N . LEU A 1 256 ? -15.550 -1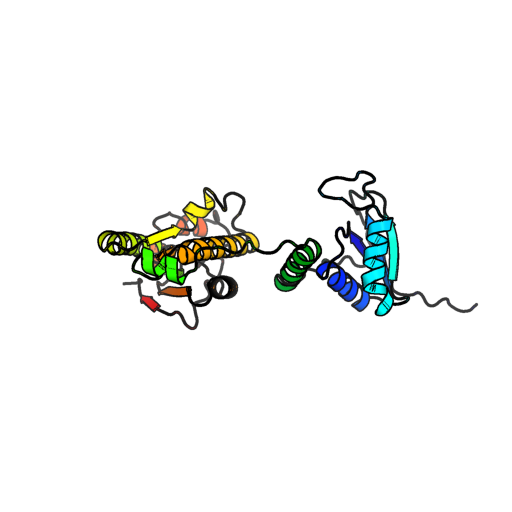2.132 12.606 1.00 90.25 256 LEU A N 1
ATOM 2067 C CA . LEU A 1 256 ? -14.724 -10.975 12.957 1.00 90.25 256 LEU A CA 1
ATOM 2068 C C . LEU A 1 256 ? -15.566 -9.842 13.539 1.00 90.25 256 LEU A C 1
ATOM 2070 O O . LEU A 1 256 ? -15.121 -9.195 14.483 1.00 90.25 256 LEU A O 1
ATOM 2074 N N . TYR A 1 257 ? -16.786 -9.637 13.036 1.00 92.69 257 TYR A N 1
ATOM 2075 C CA . TYR A 1 257 ? -17.691 -8.635 13.598 1.00 92.69 257 TYR A CA 1
ATOM 2076 C C . TYR A 1 257 ? -18.117 -9.008 15.016 1.00 92.69 257 TYR A C 1
ATOM 2078 O O . TYR A 1 257 ? -18.059 -8.167 15.912 1.00 92.69 257 TYR A O 1
ATOM 2086 N N . LYS A 1 258 ? -18.442 -10.284 15.264 1.00 92.50 258 LYS A N 1
ATOM 2087 C CA . LYS A 1 258 ? -18.749 -10.772 16.620 1.00 92.50 258 LYS A CA 1
ATOM 2088 C C . LYS A 1 258 ? -17.596 -10.538 17.598 1.00 92.50 258 LYS A C 1
ATOM 2090 O O . LYS A 1 258 ? -17.837 -10.108 18.723 1.00 92.50 258 LYS A O 1
ATOM 2095 N N . LYS A 1 259 ? -16.353 -10.799 17.180 1.00 90.69 259 LYS A N 1
ATOM 2096 C CA . LYS A 1 259 ? -15.152 -10.556 18.000 1.00 90.69 259 LYS A CA 1
ATOM 2097 C C . LYS A 1 259 ? -14.901 -9.064 18.232 1.00 90.69 259 LYS A C 1
ATOM 2099 O O . LYS A 1 259 ? -14.611 -8.663 19.355 1.00 90.69 259 LYS A O 1
ATOM 2104 N N . ALA A 1 260 ? -15.071 -8.233 17.203 1.00 90.50 260 ALA A N 1
ATOM 2105 C CA . ALA A 1 260 ? -14.942 -6.780 17.317 1.00 90.50 260 ALA A CA 1
ATOM 2106 C C . ALA A 1 260 ? -15.975 -6.188 18.291 1.00 90.50 260 ALA A C 1
ATOM 2108 O O . ALA A 1 260 ? -15.609 -5.443 19.193 1.00 90.50 260 ALA A O 1
ATOM 2109 N N . ARG A 1 261 ? -17.248 -6.601 18.201 1.00 91.12 261 ARG A N 1
ATOM 2110 C CA . ARG A 1 261 ? -18.319 -6.169 19.122 1.00 91.12 261 ARG A CA 1
ATOM 2111 C C . ARG A 1 261 ? -18.064 -6.570 20.583 1.00 91.12 261 ARG A C 1
ATOM 2113 O O . ARG A 1 261 ? -18.539 -5.888 21.484 1.00 91.12 261 ARG A O 1
ATOM 2120 N N . LYS A 1 262 ? -17.304 -7.645 20.822 1.00 92.81 262 LYS A N 1
ATOM 2121 C CA . LYS A 1 262 ? -16.844 -8.069 22.159 1.00 92.81 262 LYS A CA 1
ATOM 2122 C C . LYS A 1 262 ? -15.585 -7.337 22.645 1.00 92.81 262 LYS A C 1
ATOM 2124 O O . LYS A 1 262 ? -15.140 -7.586 23.760 1.00 92.81 262 LYS A O 1
ATOM 2129 N N . GLY A 1 263 ? -14.995 -6.464 21.827 1.00 88.12 263 GLY A N 1
ATOM 2130 C CA . GLY A 1 263 ? -13.760 -5.740 22.142 1.00 88.12 263 GLY A CA 1
ATOM 2131 C C . GLY A 1 263 ? -12.476 -6.561 21.974 1.00 88.12 263 GLY A C 1
ATOM 2132 O O . GLY A 1 263 ? -11.401 -6.087 22.336 1.00 88.12 263 GLY A O 1
ATOM 2133 N N . GLU A 1 264 ? -12.558 -7.773 21.413 1.00 88.25 264 GLU A N 1
ATOM 2134 C CA . GLU A 1 264 ? -11.398 -8.653 21.194 1.00 88.25 264 GLU A CA 1
ATOM 2135 C C . GLU A 1 264 ? -10.519 -8.168 20.027 1.00 88.25 264 GLU A C 1
ATOM 2137 O O . GLU A 1 264 ? -9.316 -8.421 19.999 1.00 88.25 264 GLU A O 1
ATOM 2142 N N . ILE A 1 265 ? -11.111 -7.450 19.065 1.00 82.69 265 ILE A N 1
ATOM 2143 C CA . ILE A 1 265 ? -10.413 -6.848 17.923 1.00 82.69 265 ILE A CA 1
ATOM 2144 C C . ILE A 1 265 ? -10.619 -5.340 17.979 1.00 82.69 265 ILE A C 1
ATOM 2146 O O . ILE A 1 265 ? -11.731 -4.861 17.787 1.00 82.69 265 ILE A O 1
ATOM 2150 N N . LYS A 1 266 ? -9.537 -4.594 18.203 1.00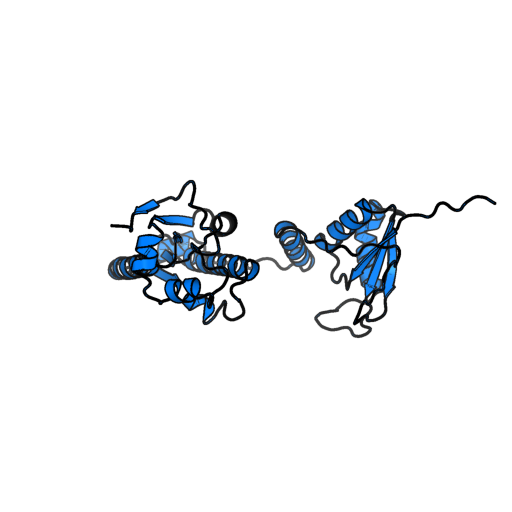 82.81 266 LYS A N 1
ATOM 2151 C CA . LYS A 1 266 ? -9.557 -3.126 18.197 1.00 82.81 266 LYS A CA 1
ATOM 2152 C C . LYS A 1 266 ? -9.423 -2.578 16.776 1.00 82.81 266 LYS A C 1
ATOM 2154 O O . LYS A 1 266 ? -8.800 -3.205 15.916 1.00 82.81 266 LYS A O 1
ATOM 2159 N N . ASN A 1 267 ? -9.929 -1.365 16.549 1.00 80.94 267 ASN A N 1
ATOM 2160 C CA . ASN A 1 267 ? -9.798 -0.639 15.278 1.00 80.94 267 ASN A CA 1
ATOM 2161 C C . ASN A 1 267 ? -10.375 -1.423 14.086 1.00 80.94 267 ASN A C 1
ATOM 2163 O O . ASN A 1 267 ? -9.775 -1.468 13.000 1.00 80.94 267 ASN A O 1
ATOM 2167 N N . PHE A 1 268 ? -11.512 -2.094 14.288 1.00 85.50 268 PHE A N 1
ATOM 2168 C CA . PHE A 1 268 ? -12.153 -2.863 13.227 1.00 85.50 268 PHE A CA 1
ATOM 2169 C C . PHE A 1 268 ? -12.959 -1.948 12.297 1.00 85.50 268 PHE A C 1
ATOM 2171 O O . PHE A 1 268 ? -13.652 -1.031 12.742 1.00 85.50 268 PHE A O 1
ATOM 2178 N N . THR A 1 269 ? -12.836 -2.143 10.984 1.00 85.31 269 THR A N 1
ATOM 2179 C CA . THR A 1 269 ? -13.489 -1.283 9.984 1.00 85.31 269 THR A CA 1
ATOM 2180 C C . THR A 1 269 ? -15.001 -1.481 9.988 1.00 85.31 269 THR A C 1
ATOM 2182 O O . THR A 1 269 ? -15.485 -2.601 9.847 1.00 85.31 269 THR A O 1
ATOM 2185 N N . GLY A 1 270 ? -15.738 -0.379 10.115 1.00 81.38 270 GLY A N 1
ATOM 2186 C CA . GLY A 1 270 ? -17.191 -0.346 10.263 1.00 81.38 270 GLY A CA 1
ATOM 2187 C C . GLY A 1 270 ? -17.675 -0.385 11.716 1.00 81.38 270 GLY A C 1
ATOM 2188 O O . GLY A 1 270 ? -18.841 -0.098 11.942 1.00 81.38 270 GLY A O 1
ATOM 2189 N N . ILE A 1 271 ? -16.804 -0.692 12.688 1.00 85.62 271 ILE A N 1
ATOM 2190 C CA . ILE A 1 271 ? -17.136 -0.681 14.125 1.00 85.62 271 ILE A CA 1
ATOM 2191 C C . ILE A 1 271 ? -16.420 0.485 14.814 1.00 85.62 271 ILE A C 1
ATOM 2193 O O . ILE A 1 271 ? -17.032 1.520 15.053 1.00 85.62 271 ILE A O 1
ATOM 2197 N N . ASP A 1 272 ? -15.112 0.351 15.053 1.00 81.31 272 ASP A N 1
ATOM 2198 C CA . ASP A 1 272 ? -14.295 1.357 15.756 1.00 81.31 272 ASP A CA 1
ATOM 2199 C C . ASP A 1 272 ? -13.487 2.245 14.798 1.00 81.31 272 ASP A C 1
ATOM 2201 O O . ASP A 1 272 ? -12.787 3.163 15.215 1.00 81.31 272 ASP A O 1
ATOM 2205 N N . SER A 1 273 ? -13.521 1.945 13.497 1.00 82.81 273 SER A N 1
ATOM 2206 C CA . SER A 1 273 ? -12.845 2.729 12.461 1.00 82.81 273 SER A CA 1
ATOM 2207 C C . SER A 1 273 ? -13.737 2.908 11.239 1.00 82.81 273 SER A C 1
ATOM 2209 O O . SER A 1 273 ? -14.455 1.990 10.841 1.00 82.81 273 SER A O 1
ATOM 2211 N N . LEU A 1 274 ? -13.684 4.092 10.631 1.00 88.38 274 LEU A N 1
ATOM 2212 C CA . LEU A 1 274 ? -14.528 4.447 9.494 1.00 88.38 274 LEU A CA 1
ATOM 2213 C C . LEU A 1 274 ? -14.080 3.758 8.199 1.00 88.38 274 LEU A C 1
ATOM 2215 O O . LEU A 1 274 ? -12.903 3.447 8.001 1.00 88.38 274 LEU A O 1
ATOM 2219 N N . TYR A 1 275 ? -15.045 3.553 7.306 1.00 93.56 275 TYR A N 1
ATOM 2220 C CA . TYR A 1 275 ? -14.809 3.219 5.908 1.00 93.56 275 TYR A CA 1
ATOM 2221 C C . TYR A 1 275 ? -15.147 4.445 5.059 1.00 93.56 275 TYR A C 1
ATOM 2223 O O . TYR A 1 275 ? -16.291 4.894 5.042 1.00 93.56 275 TYR A O 1
ATOM 2231 N N . GLU A 1 276 ? -14.157 4.994 4.365 1.00 94.56 276 GLU A N 1
ATOM 2232 C CA . GLU A 1 276 ? -14.341 6.136 3.474 1.00 94.56 276 GLU A CA 1
ATOM 2233 C C . GLU A 1 276 ? -14.803 5.617 2.114 1.00 94.56 276 GLU A C 1
ATOM 2235 O O . GLU A 1 276 ? -14.019 5.004 1.385 1.00 94.56 276 GLU A O 1
ATOM 2240 N N . VAL A 1 277 ? -16.071 5.845 1.772 1.00 95.00 277 VAL A N 1
ATOM 2241 C CA . VAL A 1 277 ? -16.650 5.427 0.487 1.00 95.00 277 VAL A CA 1
ATOM 2242 C C . VAL A 1 277 ? -15.867 6.056 -0.678 1.00 95.00 277 VAL A C 1
ATOM 2244 O O . VAL A 1 277 ? -15.495 7.226 -0.590 1.00 95.00 277 VAL A O 1
ATOM 2247 N N . PRO A 1 278 ? -15.554 5.309 -1.755 1.00 94.69 278 PRO A N 1
ATOM 2248 C CA . PRO A 1 278 ? -14.906 5.889 -2.929 1.00 94.69 278 PRO A CA 1
ATOM 2249 C C . PRO A 1 278 ? -15.779 6.947 -3.613 1.00 94.69 278 PRO A C 1
ATOM 2251 O O . PRO A 1 278 ? -16.932 6.677 -3.936 1.00 94.69 278 PRO A O 1
ATOM 2254 N N . ASP A 1 279 ? -15.215 8.127 -3.889 1.00 90.94 279 ASP A N 1
ATOM 2255 C CA . ASP A 1 279 ? -15.949 9.216 -4.557 1.00 90.94 279 ASP A CA 1
ATOM 2256 C C . ASP A 1 279 ? -16.278 8.887 -6.022 1.00 90.94 279 ASP A C 1
ATOM 2258 O O . ASP A 1 279 ? -17.302 9.311 -6.554 1.00 90.94 279 ASP A O 1
ATOM 2262 N N . LYS A 1 280 ? -15.378 8.159 -6.698 1.00 93.50 280 LYS A N 1
ATOM 2263 C CA . LYS A 1 280 ? -15.481 7.828 -8.124 1.00 93.50 280 LYS A CA 1
ATOM 2264 C C . LYS A 1 280 ? -14.790 6.496 -8.425 1.00 93.50 280 LYS A C 1
ATOM 2266 O O . LYS A 1 280 ? -13.708 6.478 -9.011 1.00 93.50 280 LYS A O 1
ATOM 2271 N N . ALA A 1 281 ? -15.429 5.408 -8.006 1.00 96.56 281 ALA A N 1
ATOM 2272 C CA . ALA A 1 281 ? -15.033 4.066 -8.421 1.00 96.56 281 ALA A CA 1
ATOM 2273 C C . ALA A 1 281 ? -15.361 3.843 -9.908 1.00 96.56 281 ALA A C 1
ATOM 2275 O O . ALA A 1 281 ? -16.345 4.387 -10.415 1.00 96.56 281 ALA A O 1
ATOM 2276 N N . ASP A 1 282 ? -14.570 3.016 -10.590 1.00 98.19 282 ASP A N 1
ATOM 2277 C CA . ASP A 1 282 ? -14.812 2.632 -11.986 1.00 98.19 282 ASP A CA 1
ATOM 2278 C C . ASP A 1 282 ? -16.047 1.726 -12.114 1.00 98.19 282 ASP A C 1
ATOM 2280 O O . ASP A 1 282 ? -16.749 1.750 -13.125 1.00 98.19 282 ASP A O 1
ATOM 2284 N N . LEU A 1 283 ? -16.348 0.957 -11.061 1.00 98.00 283 LEU A N 1
ATOM 2285 C CA . LEU A 1 283 ? -17.567 0.164 -10.945 1.00 98.00 283 LEU A CA 1
ATOM 2286 C C . LEU A 1 283 ? -18.064 0.128 -9.495 1.00 98.00 283 LEU A C 1
ATOM 2288 O O . LEU A 1 283 ? -17.294 -0.119 -8.568 1.00 98.00 283 LEU A O 1
ATOM 2292 N N . VAL A 1 284 ? -19.372 0.305 -9.301 1.00 97.62 284 VAL A N 1
ATOM 2293 C CA . VAL A 1 284 ? -20.038 0.131 -8.003 1.00 97.62 284 VAL A CA 1
ATOM 2294 C C . VAL A 1 284 ? -21.013 -1.037 -8.095 1.00 97.62 284 VAL A C 1
ATOM 2296 O O . VAL A 1 284 ? -21.904 -1.045 -8.941 1.00 97.62 284 VAL A O 1
ATOM 2299 N N . LEU A 1 285 ? -20.859 -2.017 -7.208 1.00 96.12 285 LEU A N 1
ATOM 2300 C CA . LEU A 1 285 ? -21.722 -3.191 -7.111 1.00 96.12 285 LEU A CA 1
ATOM 2301 C C . LEU A 1 285 ? -22.445 -3.171 -5.770 1.00 96.12 285 LEU A C 1
ATOM 2303 O O . LEU A 1 285 ? -21.809 -3.287 -4.724 1.00 96.12 285 LEU A O 1
ATOM 2307 N N . ASN A 1 286 ? -23.770 -3.037 -5.796 1.00 95.06 286 ASN A N 1
ATOM 2308 C CA . ASN A 1 286 ? -24.570 -3.197 -4.589 1.00 95.06 286 ASN A CA 1
ATOM 2309 C C . ASN A 1 286 ? -24.686 -4.687 -4.260 1.00 95.06 286 ASN A C 1
ATOM 2311 O O . ASN A 1 286 ? -25.260 -5.451 -5.035 1.00 95.06 286 ASN A O 1
ATOM 2315 N N . THR A 1 287 ? -24.143 -5.085 -3.115 1.00 93.19 287 THR A N 1
ATOM 2316 C CA . THR A 1 287 ? -24.182 -6.463 -2.627 1.00 93.19 287 THR A CA 1
ATOM 2317 C C . THR A 1 287 ? -24.977 -6.589 -1.331 1.00 93.19 287 THR A C 1
ATOM 2319 O O . THR A 1 287 ? -24.831 -7.598 -0.650 1.00 93.19 287 THR A O 1
ATOM 2322 N N . SER A 1 288 ? -25.809 -5.609 -0.952 1.00 84.00 288 SER A N 1
ATOM 2323 C CA . SER A 1 288 ? -26.728 -5.716 0.201 1.00 84.00 288 SER A CA 1
ATOM 2324 C C . SER A 1 288 ? -27.924 -6.640 -0.063 1.00 84.00 288 SER A C 1
ATOM 2326 O O . SER A 1 288 ? -28.525 -7.130 0.891 1.00 84.00 288 SER A O 1
ATOM 2328 N N . LYS A 1 289 ? -28.272 -6.880 -1.332 1.00 67.25 289 LYS A N 1
ATOM 2329 C CA . LYS A 1 289 ? -29.415 -7.704 -1.755 1.00 67.25 289 LYS A CA 1
ATOM 2330 C C . LYS A 1 289 ? -28.985 -9.082 -2.240 1.00 67.25 289 LYS A C 1
ATOM 2332 O O . LYS A 1 289 ? -27.862 -9.183 -2.782 1.00 67.25 289 LYS A O 1
#

Secondary structure (DSSP, 8-state):
--------EEEEEE---S--HHHHHHHHHHHTTSSEEEEEEE--SS-BTTB-S-HHHHHHHHHHHHTTTSTTSEEEEEE---------TT-SS-----PPPHHHHHHHHHHHHHHTT-PPPPPSS-HHHHHHHHTS--EEEEEE--TTSSHHHHHHHHHHHHHHTT--EEEEEHHHHHHTTTTT--SSHHHHHHHHHHHHHHHHHHHHTT-EEEEE----SHHHHHHHHHHHGGGEEEEEEE--HHHHHHH-TTSHHHHHHTTSSSS-BTTTB-----SS-SEEEE---

Radius of gyration: 25.46 Å; Cα contacts (8 Å, |Δi|>4): 401; chains: 1; bounding box: 64×66×63 Å

Organism: NCBI:txid408172

InterPro domains:
  IPR002891 APS kinase [MF_00065] (136-289)
  IPR002891 APS kinase [TIGR00455] (125-288)
  IPR014729 Rossmann-like alpha/beta/alpha sandwich fold [G3DSA:3.40.50.620] (3-96)
  IPR027417 P-loop containing nucleoside triphosphate hydrolase [G3DSA:3.40.50.300] (107-289)
  IPR027417 P-loop containing nucleoside triphosphate hydrolase [SSF52540] (136-289)
  IPR050512 Sulfate Adenylyltransferase/APS Kinase [PTHR42700] (76-288)
  IPR059117 APS kinase domain [PF01583] (137-285)

Solvent-accessible surface area (backbone atoms only — not comparable to full-atom values): 16787 Å² total; per-residue (Å²): 131,85,79,75,81,84,77,49,66,29,78,49,77,42,66,58,73,79,72,45,58,49,58,52,52,50,49,50,57,36,38,75,76,24,76,22,28,41,40,34,35,44,36,69,97,59,77,42,101,84,38,80,66,53,64,68,57,44,49,52,49,48,46,70,70,38,49,89,83,44,64,91,32,59,49,81,43,85,33,67,72,77,89,77,90,85,84,74,83,88,73,87,74,85,88,80,89,84,83,79,58,77,62,47,56,50,48,28,56,49,52,50,28,55,75,69,67,59,68,83,82,81,69,96,71,50,61,66,58,43,26,65,73,68,73,42,77,32,27,33,45,37,31,30,34,54,70,58,29,44,53,65,61,52,43,52,54,48,43,54,54,42,41,77,71,71,44,58,57,47,76,48,41,61,66,67,37,36,76,53,92,35,53,90,48,67,86,49,75,64,35,48,46,50,49,45,51,54,50,30,54,53,45,38,56,45,21,59,75,29,24,34,30,34,35,37,41,48,68,38,47,59,70,51,48,51,49,32,40,64,73,32,45,96,36,52,39,41,32,36,32,48,38,53,67,68,55,14,55,73,58,33,85,81,48,54,54,65,36,31,78,71,64,77,41,78,73,35,71,75,76,73,29,77,63,54,77,74,93,78,51,78,39,79,43,77,49,64,116

Sequence (289 aa):
MKKVKQINTSLIIGRWQPWHDGHRELFKAALSRAERVLIGVRDTHLLDDKNPFTFEQVKEEIDRDLKDEFLDKYEIISFPNITNVIYGRDVGYKIEEVSFSDEIEKISATDIRKKLNINPELHDVSEVERVARIGHQGGVMWFTGLSGSGKSTLARSLERNLFNKGYSVYMLDGDNLRDGLNSNLSFSSEDRHENIRRAAEVALLMSEIGYIVLAAFITPKKKDRNLAKKILGRKYYEIYLSADLEACEKRDPKGLYKKARKGEIKNFTGIDSLYEVPDKADLVLNTSK

Nearest PDB structures (foldseek):
  4fxp-assembly1_A  TM=9.757E-01  e=3.494E-17  Arabidopsis thaliana
  3uie-assembly2_C  TM=9.738E-01  e=3.805E-16  Arabidopsis thaliana
  6c6b-assembly3_E  TM=9.028E-01  e=5.424E-17  Cryptococcus neoformans H99
  6c6b-assembly3_D  TM=9.188E-01  e=2.301E-16  Cryptococcus neoformans H99
  6c6b-assembly2_C  TM=9.041E-01  e=1.790E-16  Cryptococcus neoformans H99